Protein AF-A0A926XMG1-F1 (afdb_monomer_lite)

Secondary structure (DSSP, 8-state):
---HHHHHHHHTT-HHHHHHHHHHHHHHHTT--SS---HHHHHHS-HHHHHHHHHHHHHHHTSSSSHHHHHHHHHHHHHHHHTSHHHHHHHHHHHHHHHHTT--SSSS-SHHHHHHHHHTEEEEEEP-SSGGG-EEEEEE-TTS-SSTTSPTT--S--TTS-----S-TTPPTT-GGGGT---SSS------TTGGGTHHHHHHHHHHHHHHHTT--

Sequence (217 aa):
MNHETLEQHLAAKRWKEADELTGSTILARVDRQGYWLRKNDLLLLPAADMIIIDRLWRNYSRDRFGFSIQAQIWKAEQEEYKRTEIARILEKYGERYLRDYGWGTCKSWTWGNKFAKVMGWQFQEYEGRWSSDNKYEFQRNEKIPYDLNAPLGNLPSTYALGGGNSSHEYEPRDTESTMGFYGGDRWYYEWSRDSFVGYELLEKFYPLFEQWQEGVP

Structure (mmCIF, N/CA/C/O backbone):
data_AF-A0A926XMG1-F1
#
_entry.id   AF-A0A926XMG1-F1
#
loop_
_atom_site.group_PDB
_atom_site.id
_atom_site.type_symbol
_atom_site.label_atom_id
_atom_site.label_alt_id
_atom_site.label_comp_id
_atom_site.label_asym_id
_atom_site.label_entity_id
_atom_site.label_seq_id
_atom_site.pdbx_PDB_ins_code
_atom_site.Cartn_x
_atom_site.Cartn_y
_atom_site.Cartn_z
_atom_site.occupancy
_atom_site.B_iso_or_equiv
_atom_site.auth_seq_id
_atom_site.auth_comp_id
_atom_site.auth_asym_id
_atom_site.auth_atom_id
_atom_site.pdbx_PDB_model_num
ATOM 1 N N . MET A 1 1 ? -16.865 7.082 -4.125 1.00 69.94 1 MET A N 1
ATOM 2 C CA . MET A 1 1 ? -16.946 5.636 -3.805 1.00 69.94 1 MET A CA 1
ATOM 3 C C . MET A 1 1 ? -17.857 5.444 -2.578 1.00 69.94 1 MET A C 1
ATOM 5 O O . MET A 1 1 ? -17.960 6.393 -1.811 1.00 69.94 1 MET A O 1
ATOM 9 N N . ASN A 1 2 ? -18.578 4.318 -2.396 1.00 82.06 2 ASN A N 1
ATOM 10 C CA . ASN A 1 2 ? -19.258 4.048 -1.108 1.00 82.06 2 ASN A CA 1
ATOM 11 C C . ASN A 1 2 ? -18.272 3.313 -0.187 1.00 82.06 2 ASN A C 1
ATOM 13 O O . ASN A 1 2 ? -17.767 2.257 -0.557 1.00 82.06 2 ASN A O 1
ATOM 17 N N . HIS A 1 3 ? -17.995 3.888 0.983 1.00 90.00 3 HIS A N 1
ATOM 18 C CA . HIS A 1 3 ? -16.996 3.393 1.929 1.00 90.00 3 HIS A CA 1
ATOM 19 C C . HIS A 1 3 ? -17.609 2.660 3.134 1.00 90.00 3 HIS A C 1
ATOM 21 O O . HIS A 1 3 ? -16.866 2.105 3.938 1.00 90.00 3 HIS A O 1
ATOM 27 N N . GLU A 1 4 ? -18.940 2.617 3.259 1.00 92.69 4 GLU A N 1
ATOM 28 C CA . GLU A 1 4 ? -19.635 2.007 4.404 1.00 92.69 4 GLU A CA 1
ATOM 29 C C . GLU A 1 4 ? -19.303 0.519 4.553 1.00 92.69 4 GLU A C 1
ATOM 31 O O . GLU A 1 4 ? -19.055 0.035 5.654 1.00 92.69 4 GLU A O 1
ATOM 36 N N . THR A 1 5 ? -19.249 -0.223 3.444 1.00 94.12 5 THR A N 1
ATOM 37 C CA . THR A 1 5 ? -18.912 -1.654 3.469 1.00 94.12 5 THR A CA 1
ATOM 38 C C . THR A 1 5 ? -17.463 -1.885 3.899 1.00 94.12 5 THR A C 1
ATOM 40 O O . THR A 1 5 ? -17.189 -2.796 4.682 1.00 94.12 5 THR A O 1
ATOM 43 N N . LEU A 1 6 ? -16.538 -1.029 3.447 1.00 95.75 6 LEU A N 1
ATOM 44 C CA . LEU A 1 6 ? -15.141 -1.074 3.878 1.00 95.75 6 LEU A CA 1
ATOM 45 C C . LEU A 1 6 ? -15.031 -0.789 5.377 1.00 95.75 6 LEU A C 1
ATOM 47 O O . LEU A 1 6 ? -14.383 -1.539 6.104 1.00 95.75 6 LEU A O 1
ATOM 51 N N . GLU A 1 7 ? -15.712 0.252 5.849 1.00 96.56 7 GLU A N 1
ATOM 52 C CA . GLU A 1 7 ? -15.773 0.588 7.266 1.00 96.56 7 GLU A CA 1
ATOM 53 C C . GLU A 1 7 ? -16.327 -0.570 8.108 1.00 96.56 7 GLU A C 1
ATOM 55 O O . GLU A 1 7 ? -15.729 -0.933 9.119 1.00 96.56 7 GLU A O 1
ATOM 60 N N . GLN A 1 8 ? -17.412 -1.215 7.670 1.00 97.25 8 GLN A N 1
ATOM 61 C CA . GLN A 1 8 ? -17.991 -2.371 8.360 1.00 97.25 8 GLN A CA 1
ATOM 62 C C . GLN A 1 8 ? -17.014 -3.551 8.446 1.00 97.25 8 GLN A C 1
ATOM 64 O O . GLN A 1 8 ? -16.909 -4.185 9.499 1.00 97.25 8 GLN A O 1
ATOM 69 N N . HIS A 1 9 ? -16.285 -3.858 7.367 1.00 97.00 9 HIS A N 1
ATOM 70 C CA . HIS A 1 9 ? -15.274 -4.918 7.386 1.00 97.00 9 HIS A CA 1
ATOM 71 C C . HIS A 1 9 ? -14.120 -4.591 8.335 1.00 97.00 9 HIS A C 1
ATOM 73 O O . HIS A 1 9 ? -13.741 -5.440 9.145 1.00 97.00 9 HIS A O 1
ATOM 79 N N . LEU A 1 10 ? -13.615 -3.357 8.300 1.00 96.94 10 LEU A N 1
ATOM 80 C CA . LEU A 1 10 ? -12.539 -2.903 9.180 1.00 96.94 10 LEU A CA 1
ATOM 81 C C . LEU A 1 10 ? -12.969 -2.889 10.656 1.00 96.94 10 LEU A C 1
ATOM 83 O O . LEU A 1 10 ? -12.253 -3.418 11.508 1.00 96.94 10 LEU A O 1
ATOM 87 N N . ALA A 1 11 ? -14.170 -2.392 10.961 1.00 96.69 11 ALA A N 1
ATOM 88 C CA . ALA A 1 11 ? -14.748 -2.409 12.305 1.00 96.69 11 ALA A CA 1
ATOM 89 C C . ALA A 1 11 ? -14.916 -3.837 12.847 1.0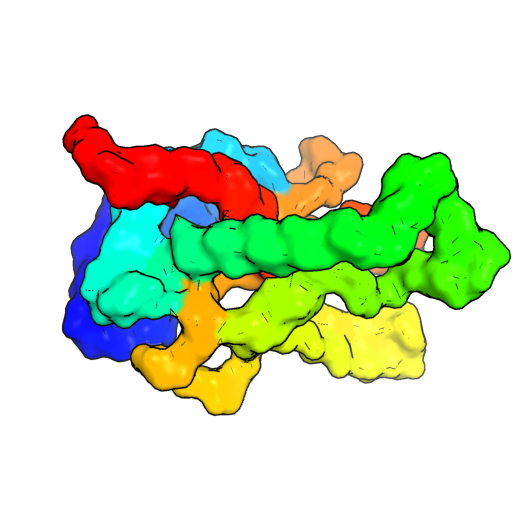0 96.69 11 ALA A C 1
ATOM 91 O O . ALA A 1 11 ? -14.642 -4.107 14.018 1.00 96.69 11 ALA A O 1
ATOM 92 N N . ALA A 1 12 ? -15.308 -4.774 11.978 1.00 96.94 12 ALA A N 1
ATOM 93 C CA . ALA A 1 12 ? -15.427 -6.192 12.300 1.00 96.94 12 ALA A CA 1
ATOM 94 C C . ALA A 1 12 ? -14.083 -6.948 12.298 1.00 96.94 12 ALA A C 1
ATOM 96 O O . ALA A 1 12 ? -14.081 -8.157 12.534 1.00 96.94 12 ALA A O 1
ATOM 97 N N . LYS A 1 13 ? -12.950 -6.272 12.039 1.00 95.88 13 LYS A N 1
ATOM 98 C CA . LYS A 1 13 ? -11.606 -6.870 11.913 1.00 95.88 13 LYS A CA 1
ATOM 99 C C . LYS A 1 13 ? -11.522 -7.966 10.843 1.00 95.88 13 LYS A C 1
ATOM 101 O O . LYS A 1 13 ? -10.712 -8.886 10.944 1.00 95.88 13 LYS A O 1
ATOM 106 N N . ARG A 1 14 ? -12.355 -7.863 9.808 1.00 96.25 14 ARG A N 1
ATOM 107 C CA . ARG A 1 14 ? -12.332 -8.712 8.612 1.00 96.25 14 ARG A CA 1
ATOM 108 C C . ARG A 1 14 ? -11.287 -8.174 7.642 1.00 96.25 14 ARG A C 1
ATOM 110 O O . ARG A 1 14 ? -11.606 -7.576 6.620 1.00 96.25 14 ARG A O 1
ATOM 117 N N . TRP A 1 15 ? -10.022 -8.277 8.049 1.00 94.44 15 TRP A N 1
ATOM 118 C CA . TRP A 1 15 ? -8.899 -7.617 7.380 1.00 94.44 15 TRP A CA 1
ATOM 119 C C . TRP A 1 15 ? -8.677 -8.118 5.957 1.00 94.44 15 TRP A C 1
ATOM 121 O O . TRP A 1 15 ? -8.304 -7.328 5.099 1.00 94.44 15 TRP A O 1
ATOM 131 N N . LYS A 1 16 ? -8.911 -9.409 5.707 1.00 92.56 16 LYS A N 1
ATOM 132 C CA . LYS A 1 16 ? -8.760 -10.004 4.378 1.00 92.56 16 LYS A CA 1
ATOM 133 C C . LYS A 1 16 ? -9.832 -9.489 3.423 1.00 92.56 16 LYS A C 1
ATOM 135 O O . LYS A 1 16 ? -9.521 -9.029 2.334 1.00 92.56 16 LYS A O 1
ATOM 140 N N . GLU A 1 17 ? -11.080 -9.493 3.867 1.00 93.31 17 GLU A N 1
ATOM 141 C CA . GLU A 1 17 ? -12.217 -9.011 3.090 1.00 93.31 17 GLU A CA 1
ATOM 142 C C . GLU A 1 17 ? -12.128 -7.497 2.856 1.00 93.31 17 GLU A C 1
ATOM 144 O O . GLU A 1 17 ? -12.441 -7.019 1.770 1.00 93.31 17 GLU A O 1
ATOM 149 N N . ALA A 1 18 ? -11.647 -6.734 3.845 1.00 95.00 18 ALA A N 1
ATOM 150 C CA . ALA A 1 18 ? -11.366 -5.308 3.684 1.00 95.00 18 ALA A CA 1
ATOM 151 C C . ALA A 1 18 ? -10.260 -5.046 2.648 1.00 95.00 18 ALA A C 1
ATOM 153 O O . ALA A 1 18 ? -10.355 -4.084 1.886 1.00 95.00 18 ALA A O 1
ATOM 154 N N . ASP A 1 19 ? -9.223 -5.886 2.615 1.00 92.38 19 ASP A N 1
ATOM 155 C CA . ASP A 1 19 ? -8.111 -5.800 1.663 1.00 92.38 19 ASP A CA 1
ATOM 156 C C . ASP A 1 19 ? -8.583 -6.056 0.223 1.00 92.38 19 ASP A C 1
ATOM 158 O O . ASP A 1 19 ? -8.413 -5.212 -0.659 1.00 92.38 19 ASP A O 1
ATOM 162 N N . GLU A 1 20 ? -9.288 -7.171 0.011 1.00 89.50 20 GLU A N 1
ATOM 163 C CA . GLU A 1 20 ? -9.885 -7.546 -1.277 1.00 89.50 20 GLU A CA 1
ATOM 164 C C . GLU A 1 20 ? -10.895 -6.492 -1.765 1.00 89.50 20 GLU A C 1
ATOM 166 O O . GLU A 1 20 ? -10.893 -6.100 -2.940 1.00 89.50 20 GLU A O 1
ATOM 171 N N . LEU A 1 21 ? -11.733 -5.974 -0.858 1.00 91.88 21 LEU A N 1
ATOM 172 C CA . LEU A 1 21 ? -12.675 -4.901 -1.168 1.00 91.88 21 LEU A CA 1
ATOM 173 C C . LEU A 1 21 ? -11.948 -3.606 -1.543 1.00 91.88 21 LEU A C 1
ATOM 175 O O . LEU A 1 21 ? -12.338 -2.944 -2.502 1.00 91.88 21 LEU A O 1
ATOM 179 N N . THR A 1 22 ? -10.883 -3.241 -0.825 1.00 92.69 22 THR A N 1
ATOM 180 C CA . THR A 1 22 ? -10.105 -2.028 -1.120 1.00 92.69 22 THR A CA 1
ATOM 181 C C . THR A 1 22 ? -9.530 -2.089 -2.535 1.00 92.69 22 THR A C 1
ATOM 183 O O . THR A 1 22 ? -9.760 -1.173 -3.326 1.00 92.69 22 THR A O 1
ATOM 186 N N . GLY A 1 23 ? -8.849 -3.184 -2.884 1.00 88.81 23 GLY A N 1
ATOM 187 C CA . GLY A 1 23 ? -8.263 -3.362 -4.213 1.00 88.81 23 GLY A CA 1
ATOM 188 C C . GLY A 1 23 ? -9.313 -3.347 -5.325 1.00 88.81 23 GLY A C 1
ATOM 189 O O . GLY A 1 23 ? -9.212 -2.559 -6.266 1.00 88.81 23 GLY A O 1
ATOM 190 N N . SER A 1 24 ? -10.368 -4.156 -5.186 1.00 86.94 24 SER A N 1
ATOM 191 C CA . SER A 1 24 ? -11.441 -4.240 -6.189 1.00 86.94 24 SER A CA 1
ATOM 192 C C . SER A 1 24 ? -12.182 -2.917 -6.383 1.00 86.94 24 SER A C 1
ATOM 194 O O . SER A 1 24 ? -12.512 -2.564 -7.514 1.00 86.94 24 SER A O 1
ATOM 196 N N . THR A 1 25 ? -12.397 -2.139 -5.320 1.00 88.81 25 THR A N 1
ATOM 197 C CA . THR A 1 25 ? -13.105 -0.857 -5.431 1.00 88.81 25 THR A CA 1
ATOM 198 C C . THR A 1 25 ? -12.243 0.214 -6.111 1.00 88.81 25 THR A C 1
ATOM 200 O O . THR A 1 25 ? -12.763 1.015 -6.892 1.00 88.81 25 THR A O 1
ATOM 203 N N . ILE A 1 26 ? -10.924 0.216 -5.875 1.00 88.69 26 ILE A N 1
ATOM 204 C CA . ILE A 1 26 ? -9.985 1.109 -6.573 1.00 88.69 26 ILE A CA 1
ATOM 205 C C . ILE A 1 26 ? -9.915 0.756 -8.066 1.00 88.69 26 ILE A C 1
ATOM 207 O O . ILE A 1 26 ? -10.011 1.650 -8.905 1.00 88.69 26 ILE A O 1
ATOM 211 N N . LEU A 1 27 ? -9.826 -0.531 -8.409 1.00 84.00 27 LEU A N 1
ATOM 212 C CA . LEU A 1 27 ? -9.815 -1.003 -9.800 1.00 84.00 27 LEU A CA 1
ATOM 213 C C . LEU A 1 27 ? -11.133 -0.693 -10.525 1.00 84.00 27 LEU A C 1
ATOM 215 O O . LEU A 1 27 ? -11.133 -0.135 -11.623 1.00 84.00 27 LEU A O 1
ATOM 219 N N . ALA A 1 28 ? -12.272 -0.941 -9.879 1.00 85.44 28 ALA A N 1
ATOM 220 C CA . ALA A 1 28 ? -13.581 -0.614 -10.438 1.00 85.44 28 ALA A CA 1
ATOM 221 C C . ALA A 1 28 ? -13.737 0.892 -10.711 1.00 85.44 28 ALA A C 1
ATOM 223 O O . ALA A 1 28 ? -14.437 1.289 -11.645 1.00 85.44 28 ALA A O 1
ATOM 224 N N . ARG A 1 29 ? -13.062 1.756 -9.936 1.00 86.88 29 ARG A N 1
ATOM 225 C CA . ARG A 1 29 ? -13.139 3.213 -10.115 1.00 86.88 29 ARG A CA 1
ATOM 226 C C . ARG A 1 29 ? -12.579 3.685 -11.455 1.00 86.88 29 ARG A C 1
ATOM 228 O O . ARG A 1 29 ? -13.010 4.737 -11.937 1.00 86.88 29 ARG A O 1
ATOM 235 N N . VAL A 1 30 ? -11.659 2.916 -12.028 1.00 84.38 30 VAL A N 1
ATOM 236 C CA . VAL A 1 30 ? -10.982 3.184 -13.301 1.00 84.38 30 VAL A CA 1
ATOM 237 C C . VAL A 1 30 ? -11.402 2.206 -14.404 1.00 84.38 30 VAL A C 1
ATOM 239 O O . VAL A 1 30 ? -10.703 2.081 -15.403 1.00 84.38 30 VAL A O 1
ATOM 242 N N . ASP A 1 31 ? -12.561 1.552 -14.239 1.00 81.38 31 ASP A N 1
ATOM 243 C CA . ASP A 1 31 ? -13.141 0.604 -15.205 1.00 81.38 31 ASP A CA 1
ATOM 244 C C . ASP A 1 31 ? -12.179 -0.537 -15.561 1.00 81.38 31 ASP A C 1
ATOM 246 O O . ASP A 1 31 ? -11.963 -0.870 -16.727 1.00 81.38 31 ASP A O 1
ATOM 250 N N . ARG A 1 32 ? -11.549 -1.102 -14.525 1.00 73.81 32 ARG A N 1
ATOM 251 C CA . ARG A 1 32 ? -10.616 -2.218 -14.653 1.00 73.81 32 ARG A CA 1
ATOM 252 C C . ARG A 1 32 ? -11.109 -3.440 -13.908 1.00 73.81 32 ARG A C 1
ATOM 254 O O . ARG A 1 32 ? -11.521 -3.345 -12.754 1.00 73.81 32 ARG A O 1
ATOM 261 N N . GLN A 1 33 ? -11.023 -4.588 -14.575 1.00 64.38 33 GLN A N 1
ATOM 262 C CA . GLN A 1 33 ? -11.351 -5.893 -13.992 1.00 64.38 33 GLN A CA 1
ATOM 263 C C . GLN A 1 33 ? -10.110 -6.747 -13.691 1.00 64.38 33 GLN A C 1
ATOM 265 O O . GLN A 1 33 ? -10.219 -7.767 -13.016 1.00 64.38 33 GLN A O 1
ATOM 270 N N . GLY A 1 34 ? -8.937 -6.336 -14.187 1.00 62.47 34 GLY A N 1
ATOM 271 C CA . GLY A 1 34 ? -7.655 -6.994 -13.927 1.00 62.47 34 GLY A CA 1
ATOM 272 C C . GLY A 1 34 ? -7.051 -6.657 -12.561 1.00 62.47 34 GLY A C 1
ATOM 273 O O . GLY A 1 34 ? -7.606 -5.883 -11.791 1.00 62.47 34 GLY A O 1
ATOM 274 N N . TYR A 1 35 ? -5.873 -7.212 -12.283 1.00 62.09 35 TYR A N 1
ATOM 275 C CA . TYR A 1 35 ? -5.179 -7.070 -10.998 1.00 62.09 35 TYR A CA 1
ATOM 276 C C . TYR A 1 35 ? -4.136 -5.940 -10.980 1.00 62.09 35 TYR A C 1
ATOM 278 O O . TYR A 1 35 ? -3.168 -6.059 -10.248 1.00 62.09 35 TYR A O 1
ATOM 286 N N . TRP A 1 36 ? -4.227 -4.898 -11.812 1.00 68.19 36 TRP A N 1
ATOM 287 C CA . TRP A 1 36 ? -3.212 -3.829 -11.833 1.00 68.19 36 TRP A CA 1
ATOM 288 C C . TRP A 1 36 ? -3.737 -2.510 -12.400 1.00 68.19 36 TRP A C 1
ATOM 290 O O . TRP A 1 36 ? -4.693 -2.478 -13.181 1.00 68.19 36 TRP A O 1
ATOM 300 N N . LEU A 1 37 ? -3.068 -1.413 -12.037 1.00 73.94 37 LEU A N 1
ATOM 301 C CA . LEU A 1 37 ? -3.319 -0.076 -12.569 1.00 73.94 37 LEU A CA 1
ATOM 302 C C . LEU A 1 37 ? -2.267 0.279 -13.626 1.00 73.94 37 LEU A C 1
ATOM 304 O O . LEU A 1 37 ? -1.128 -0.160 -13.582 1.00 73.94 37 LEU A O 1
ATOM 308 N N . ARG A 1 38 ? -2.614 1.106 -14.608 1.00 73.12 38 ARG A N 1
ATOM 309 C CA . ARG A 1 38 ? -1.637 1.812 -15.451 1.00 73.12 38 ARG A CA 1
ATOM 310 C C . ARG A 1 38 ? -1.323 3.159 -14.813 1.00 73.12 38 ARG A C 1
ATOM 312 O O . ARG A 1 38 ? -2.130 3.719 -14.072 1.00 73.12 38 ARG A O 1
ATOM 319 N N . LYS A 1 39 ? -0.193 3.763 -15.186 1.00 71.56 39 LYS A N 1
ATOM 320 C CA . LYS A 1 39 ? 0.147 5.124 -14.739 1.00 71.56 39 LYS A CA 1
ATOM 321 C C . LYS A 1 39 ? -0.956 6.149 -15.058 1.00 71.56 39 LYS A C 1
ATOM 323 O O . LYS A 1 39 ? -1.229 7.031 -14.248 1.00 71.56 39 LYS A O 1
ATOM 328 N N . ASN A 1 40 ? -1.625 6.002 -16.203 1.00 75.44 40 ASN A N 1
ATOM 329 C CA . ASN A 1 40 ? -2.752 6.858 -16.586 1.00 75.44 40 ASN A CA 1
ATOM 330 C C . ASN A 1 40 ? -4.009 6.605 -15.739 1.00 75.44 40 ASN A C 1
ATOM 332 O O . ASN A 1 40 ? -4.746 7.550 -15.473 1.00 75.44 40 ASN A O 1
ATOM 336 N N . ASP A 1 41 ? -4.222 5.377 -15.259 1.00 80.69 41 ASP A N 1
ATOM 337 C CA . ASP A 1 41 ? -5.366 5.042 -14.401 1.00 80.69 41 ASP A CA 1
ATOM 338 C C . ASP A 1 41 ? -5.252 5.765 -13.053 1.00 80.69 41 ASP A C 1
ATOM 340 O O . ASP A 1 41 ? -6.234 6.295 -12.536 1.00 80.69 41 ASP A O 1
ATOM 344 N N . LEU A 1 42 ? -4.028 5.910 -12.530 1.00 82.19 42 LEU A N 1
ATOM 345 C CA . LEU A 1 42 ? -3.775 6.673 -11.307 1.00 82.19 42 LEU A CA 1
ATOM 346 C C . LEU A 1 42 ? -4.255 8.125 -11.415 1.00 82.19 42 LEU A C 1
ATOM 348 O O . LEU A 1 42 ? -4.696 8.688 -10.418 1.00 82.19 42 LEU A O 1
ATOM 352 N N . LEU A 1 43 ? -4.200 8.741 -12.603 1.00 82.75 43 LEU A N 1
ATOM 353 C CA . LEU A 1 43 ? -4.672 10.116 -12.823 1.00 82.75 43 LEU A CA 1
ATOM 354 C C . LEU A 1 43 ? -6.193 10.256 -12.688 1.00 82.75 43 LEU A C 1
ATOM 356 O O . LEU A 1 43 ? -6.674 11.355 -12.421 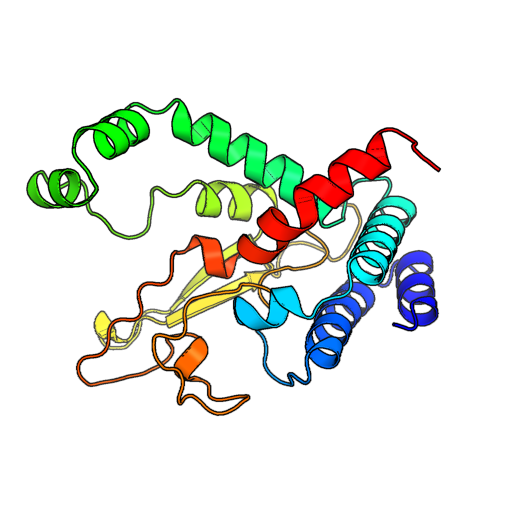1.00 82.75 43 LEU A O 1
ATOM 360 N N . LEU A 1 44 ? -6.932 9.161 -12.861 1.00 86.06 44 LEU A N 1
ATOM 361 C CA . LEU A 1 44 ? -8.392 9.119 -12.791 1.00 86.06 44 LEU A CA 1
ATOM 362 C C . LEU A 1 44 ? -8.908 8.827 -11.374 1.00 86.06 44 LEU A C 1
ATOM 364 O O . LEU A 1 44 ? -10.099 9.003 -11.107 1.00 86.06 44 LEU A O 1
ATOM 368 N N . LEU A 1 45 ? -8.033 8.393 -10.461 1.00 88.31 45 LEU A N 1
ATOM 369 C CA . LEU A 1 45 ? -8.403 8.088 -9.083 1.00 88.31 45 LEU A CA 1
ATOM 370 C C . LEU A 1 45 ? -8.702 9.372 -8.286 1.00 88.31 45 LEU A C 1
ATOM 372 O O . LEU A 1 45 ? -7.836 10.246 -8.173 1.00 88.31 45 LEU A O 1
ATOM 376 N N . PRO A 1 46 ? -9.903 9.502 -7.686 1.00 90.00 46 PRO A N 1
ATOM 377 C CA . PRO A 1 46 ? -10.237 10.666 -6.875 1.00 90.00 46 PRO A CA 1
ATOM 378 C C . PRO A 1 46 ? -9.409 10.715 -5.588 1.00 90.00 46 PRO A C 1
ATOM 380 O O . PRO A 1 46 ? -9.462 9.797 -4.771 1.00 90.00 46 PRO A O 1
ATOM 383 N N . ALA A 1 47 ? -8.716 11.833 -5.357 1.00 90.19 47 ALA A N 1
ATOM 384 C CA . ALA A 1 47 ? -7.932 12.052 -4.139 1.00 90.19 47 ALA A CA 1
ATOM 385 C C . ALA A 1 47 ? -8.763 11.899 -2.854 1.00 90.19 47 ALA A C 1
ATOM 387 O O . ALA A 1 47 ? -8.298 11.295 -1.893 1.00 90.19 47 ALA A O 1
ATOM 388 N N . ALA A 1 48 ? -10.004 12.397 -2.851 1.00 90.50 48 ALA A N 1
ATOM 389 C CA . ALA A 1 48 ? -10.895 12.302 -1.697 1.00 90.50 48 ALA A CA 1
ATOM 390 C C . ALA A 1 48 ? -11.212 10.846 -1.311 1.00 90.50 48 ALA A C 1
ATOM 392 O O . ALA A 1 48 ? -11.160 10.511 -0.131 1.00 90.50 48 ALA A O 1
ATOM 393 N N . ASP A 1 49 ? -11.480 9.978 -2.296 1.00 91.50 49 ASP A N 1
ATOM 394 C CA . ASP A 1 49 ? -11.741 8.554 -2.044 1.00 91.50 49 ASP A CA 1
ATOM 395 C C . ASP A 1 49 ? -10.474 7.889 -1.456 1.00 91.50 49 ASP A C 1
ATOM 397 O O . ASP A 1 49 ? -10.549 7.206 -0.437 1.00 91.50 49 ASP A O 1
ATOM 401 N N . MET A 1 50 ? -9.286 8.169 -2.013 1.00 92.62 50 MET A N 1
ATOM 402 C CA . MET A 1 50 ? -8.017 7.620 -1.502 1.00 92.62 50 MET A CA 1
ATOM 403 C C . MET A 1 50 ? -7.707 8.056 -0.061 1.00 92.62 50 MET A C 1
ATOM 405 O O . MET A 1 50 ? -7.247 7.243 0.739 1.00 92.62 50 MET A O 1
ATOM 409 N N . ILE A 1 51 ? -7.990 9.316 0.290 1.00 92.12 51 ILE A N 1
ATOM 410 C CA . ILE A 1 51 ? -7.822 9.841 1.656 1.00 92.12 51 ILE A CA 1
ATOM 411 C C . ILE A 1 51 ? -8.790 9.158 2.632 1.00 92.12 51 ILE A C 1
ATOM 413 O O . ILE A 1 51 ? -8.400 8.828 3.753 1.00 92.12 51 ILE A O 1
ATOM 417 N N . ILE A 1 52 ? -10.047 8.932 2.232 1.00 93.44 52 ILE A N 1
ATOM 418 C CA . ILE A 1 52 ? -11.039 8.256 3.083 1.00 93.44 52 ILE A CA 1
ATOM 419 C C . ILE A 1 52 ? -10.624 6.806 3.342 1.00 93.44 52 ILE A C 1
ATOM 421 O O . ILE A 1 52 ? -10.647 6.369 4.493 1.00 93.44 52 ILE A O 1
ATOM 425 N N . ILE A 1 53 ? -10.204 6.080 2.302 1.00 94.50 53 ILE A N 1
ATOM 426 C CA . ILE A 1 53 ? -9.718 4.700 2.428 1.00 94.50 53 ILE A CA 1
ATOM 427 C C . ILE A 1 53 ? -8.532 4.640 3.395 1.00 94.50 53 ILE A C 1
ATOM 429 O O . ILE A 1 53 ? -8.558 3.849 4.338 1.00 94.50 53 ILE A O 1
ATOM 433 N N . ASP A 1 54 ? -7.525 5.498 3.210 1.00 95.06 54 ASP A N 1
ATOM 434 C CA . ASP A 1 54 ? -6.358 5.552 4.096 1.00 95.06 54 ASP A CA 1
ATOM 435 C C . ASP A 1 54 ? -6.756 5.817 5.556 1.00 95.06 54 ASP A C 1
ATOM 437 O O . ASP A 1 54 ? -6.350 5.091 6.465 1.00 95.06 54 ASP A O 1
ATOM 441 N N . ARG A 1 55 ? -7.636 6.799 5.785 1.00 94.25 55 ARG A N 1
ATOM 442 C CA . ARG A 1 55 ? -8.124 7.144 7.125 1.00 94.25 55 ARG A CA 1
ATOM 443 C C . ARG A 1 55 ? -8.840 5.978 7.797 1.00 94.25 55 ARG A C 1
ATOM 445 O O . ARG A 1 55 ? -8.616 5.732 8.981 1.00 94.25 55 ARG A O 1
ATOM 452 N N . LEU A 1 56 ? -9.697 5.265 7.069 1.00 96.44 56 LEU A N 1
ATOM 453 C CA . LEU A 1 56 ? -10.391 4.095 7.604 1.00 96.44 56 LEU A CA 1
ATOM 454 C C . LEU A 1 56 ? -9.383 3.023 8.033 1.00 96.44 56 LEU A C 1
ATOM 456 O O . LEU A 1 56 ? -9.424 2.561 9.175 1.00 96.44 56 LEU A O 1
ATOM 460 N N . TRP A 1 57 ? -8.432 2.681 7.162 1.00 97.06 57 TRP A N 1
ATOM 461 C CA . TRP A 1 57 ? -7.385 1.710 7.479 1.00 97.06 57 TRP A CA 1
ATOM 462 C C . TRP A 1 57 ? -6.587 2.102 8.721 1.00 97.06 57 TRP A C 1
ATOM 464 O O . TRP A 1 57 ? -6.396 1.273 9.614 1.00 97.06 57 TRP A O 1
ATOM 474 N N . ARG A 1 58 ? -6.190 3.368 8.838 1.00 95.62 58 ARG A N 1
ATOM 475 C CA . ARG A 1 58 ? -5.440 3.875 9.992 1.00 95.62 58 ARG A CA 1
ATOM 476 C C . ARG A 1 58 ? -6.245 3.847 11.283 1.00 95.62 58 ARG A C 1
ATOM 478 O O . ARG A 1 58 ? -5.767 3.315 12.284 1.00 95.62 58 ARG A O 1
ATOM 485 N N . ASN A 1 59 ? -7.481 4.339 11.256 1.00 95.81 59 ASN A N 1
ATOM 486 C CA . ASN A 1 59 ? -8.342 4.410 12.435 1.00 95.81 59 ASN A CA 1
ATOM 487 C C . ASN A 1 59 ? -8.584 3.024 13.043 1.00 95.81 59 ASN A C 1
ATOM 489 O O . ASN A 1 59 ? -8.389 2.821 14.243 1.00 95.81 59 ASN A O 1
ATOM 493 N N . TYR A 1 60 ? -8.966 2.049 12.216 1.00 96.75 60 TYR A N 1
ATOM 494 C CA . TYR A 1 60 ? -9.294 0.709 12.701 1.00 96.75 60 TYR A CA 1
ATOM 495 C C . TYR A 1 60 ? -8.050 -0.127 13.032 1.00 96.75 60 TYR A C 1
ATOM 497 O O . TYR A 1 60 ? -8.124 -1.028 13.872 1.00 96.75 60 TYR A O 1
ATOM 505 N N . SER A 1 61 ? -6.895 0.178 12.428 1.00 96.44 61 SER A N 1
ATOM 506 C CA . SER A 1 61 ? -5.629 -0.522 12.692 1.00 96.44 61 SER A CA 1
ATOM 507 C C . SER A 1 61 ? -4.758 0.111 13.778 1.00 96.44 61 SER A C 1
ATOM 509 O O . SER A 1 61 ? -3.743 -0.482 14.144 1.00 96.44 61 SER A O 1
ATOM 511 N N . ARG A 1 62 ? -5.153 1.275 14.319 1.00 95.31 62 ARG A N 1
ATOM 512 C CA . ARG A 1 62 ? -4.339 2.107 15.226 1.00 95.31 62 ARG A CA 1
ATOM 513 C C . ARG A 1 62 ? -3.018 2.526 14.575 1.00 95.31 62 ARG A C 1
ATOM 515 O O . ARG A 1 62 ? -1.946 2.243 15.104 1.00 95.31 62 ARG A O 1
ATOM 522 N N . ASP A 1 63 ? -3.129 3.134 13.395 1.00 94.50 63 ASP A N 1
ATOM 523 C CA . ASP A 1 63 ? -2.010 3.618 12.575 1.00 94.50 63 ASP A CA 1
ATOM 524 C C . ASP A 1 63 ? -0.997 2.528 12.177 1.00 94.50 63 ASP A C 1
ATOM 526 O O . ASP A 1 63 ? 0.152 2.820 11.849 1.00 94.50 63 ASP A O 1
ATOM 530 N N . ARG A 1 64 ? -1.404 1.250 12.179 1.00 94.75 64 ARG A N 1
ATOM 531 C CA . ARG A 1 64 ? -0.537 0.158 11.712 1.00 94.75 64 ARG A CA 1
ATOM 532 C C . ARG A 1 64 ? -0.591 -0.045 10.203 1.00 94.75 64 ARG A C 1
ATOM 534 O O . ARG A 1 64 ? 0.399 -0.475 9.612 1.00 94.75 64 ARG A O 1
ATOM 541 N N . PHE A 1 65 ? -1.747 0.209 9.606 1.00 95.88 65 PHE A N 1
ATOM 542 C CA . PHE A 1 65 ? -2.074 -0.060 8.208 1.00 95.88 65 PHE A CA 1
ATOM 543 C C . PHE A 1 65 ? -2.580 1.215 7.532 1.00 95.88 65 PHE A C 1
ATOM 545 O O . PHE A 1 65 ? -3.131 2.092 8.198 1.00 95.88 65 PHE A O 1
ATOM 552 N N . GLY A 1 66 ? -2.409 1.296 6.215 1.00 94.62 66 GLY A N 1
ATOM 553 C CA . GLY A 1 66 ? -2.784 2.451 5.401 1.00 94.62 66 GLY A CA 1
ATOM 554 C C . GLY A 1 66 ? -1.725 2.801 4.357 1.00 94.62 66 GLY A C 1
ATOM 555 O O . GLY A 1 66 ? -0.532 2.537 4.540 1.00 94.62 66 GLY A O 1
ATOM 556 N N . PHE A 1 67 ? -2.162 3.440 3.275 1.00 93.31 67 PHE A N 1
ATOM 557 C CA . PHE A 1 67 ? -1.287 3.915 2.207 1.00 93.31 67 PHE A CA 1
ATOM 558 C C . PHE A 1 67 ? -0.314 4.993 2.702 1.00 93.31 67 PHE A C 1
ATOM 560 O O . PHE A 1 67 ? 0.828 5.038 2.252 1.00 93.31 67 PHE A O 1
ATOM 567 N N . SER A 1 68 ? -0.707 5.829 3.670 1.00 93.38 68 SER A N 1
ATOM 568 C CA . SER A 1 68 ? 0.192 6.827 4.253 1.00 93.38 68 SER A CA 1
ATOM 569 C C . SER A 1 68 ? 1.341 6.172 5.016 1.00 93.38 68 SER A C 1
ATOM 571 O O . SER A 1 68 ? 2.475 6.633 4.932 1.00 93.38 68 SER A O 1
ATOM 573 N N . ILE A 1 69 ? 1.059 5.088 5.750 1.00 93.94 69 ILE A N 1
ATOM 574 C CA . ILE A 1 69 ? 2.068 4.324 6.497 1.00 93.94 69 ILE A CA 1
ATOM 575 C C . ILE A 1 69 ? 3.051 3.678 5.521 1.00 93.94 69 ILE A C 1
ATOM 577 O O . ILE A 1 69 ? 4.262 3.796 5.685 1.00 93.94 69 ILE A O 1
ATOM 581 N N . GLN A 1 70 ? 2.537 3.058 4.459 1.00 92.94 70 GLN A N 1
ATOM 582 C CA . GLN A 1 70 ? 3.362 2.482 3.397 1.00 92.94 70 GLN A CA 1
ATOM 583 C C . GLN A 1 70 ? 4.243 3.535 2.731 1.00 92.94 70 GLN A C 1
ATOM 585 O O . GLN A 1 70 ? 5.442 3.334 2.572 1.00 92.94 70 GLN A O 1
ATOM 590 N N . ALA A 1 71 ? 3.688 4.691 2.390 1.00 91.06 71 ALA A N 1
ATOM 591 C CA . ALA A 1 71 ? 4.441 5.735 1.719 1.00 91.06 71 ALA A CA 1
ATOM 592 C C . ALA A 1 71 ? 5.522 6.379 2.618 1.00 91.06 71 ALA A C 1
ATOM 594 O O . ALA A 1 71 ? 6.599 6.723 2.128 1.00 91.06 71 ALA A O 1
ATOM 595 N N . GLN A 1 72 ? 5.304 6.457 3.938 1.00 91.56 72 GLN A N 1
ATOM 596 C CA . GLN A 1 72 ? 6.355 6.834 4.895 1.00 91.56 72 GLN A CA 1
ATOM 597 C C . GLN A 1 72 ? 7.510 5.823 4.895 1.00 91.56 72 GLN A C 1
ATOM 599 O O . GLN A 1 72 ? 8.675 6.220 4.826 1.00 91.56 72 GLN A O 1
ATOM 604 N N . ILE A 1 73 ? 7.198 4.521 4.927 1.00 91.31 73 ILE A N 1
ATOM 605 C CA . ILE A 1 73 ? 8.210 3.455 4.848 1.00 91.31 73 ILE A CA 1
ATOM 606 C C . ILE A 1 73 ? 8.954 3.545 3.510 1.00 91.31 73 ILE A C 1
ATOM 608 O O . ILE A 1 73 ? 10.180 3.533 3.491 1.00 91.31 73 ILE A O 1
ATOM 612 N N . TRP A 1 74 ? 8.234 3.714 2.397 1.00 87.88 74 TRP A N 1
ATOM 613 C CA . TRP A 1 74 ? 8.814 3.880 1.063 1.00 87.88 74 TRP A CA 1
ATOM 614 C C . TRP A 1 74 ? 9.852 5.006 1.018 1.00 87.88 74 TRP A C 1
ATOM 616 O O . TRP A 1 74 ? 10.984 4.796 0.578 1.00 87.88 74 TRP A O 1
ATOM 626 N N . LYS A 1 75 ? 9.487 6.194 1.517 1.00 87.62 75 LYS A N 1
ATOM 627 C CA . LYS A 1 75 ? 10.375 7.362 1.575 1.00 87.62 75 LYS A CA 1
ATOM 628 C C . LYS A 1 75 ? 11.589 7.101 2.464 1.00 87.62 75 LYS A C 1
ATOM 630 O O . LYS A 1 75 ? 12.698 7.459 2.078 1.00 87.62 75 LYS A O 1
ATOM 635 N N . ALA A 1 76 ? 11.410 6.452 3.614 1.00 89.50 76 ALA A N 1
ATOM 636 C CA . ALA A 1 76 ? 12.518 6.111 4.506 1.00 89.50 76 ALA A CA 1
ATOM 637 C C . ALA A 1 76 ? 13.532 5.169 3.831 1.00 89.50 76 ALA A C 1
ATOM 639 O O . ALA A 1 76 ? 14.731 5.449 3.839 1.00 89.50 76 ALA A O 1
ATOM 640 N N . GLU A 1 77 ? 13.050 4.108 3.180 1.00 87.69 77 GLU A N 1
ATOM 641 C CA . GLU A 1 77 ? 13.893 3.150 2.456 1.00 87.69 77 GLU A CA 1
ATOM 642 C C . GLU A 1 77 ? 14.596 3.797 1.252 1.00 87.69 77 GLU A C 1
ATOM 644 O O . GLU A 1 77 ? 15.774 3.531 0.990 1.00 87.69 77 GLU A O 1
ATOM 649 N N . GLN A 1 78 ? 13.906 4.695 0.540 1.00 84.81 78 GLN A N 1
ATOM 650 C CA . GLN A 1 78 ? 14.494 5.464 -0.556 1.00 84.81 78 GLN A CA 1
ATOM 651 C C . GLN A 1 78 ? 15.619 6.386 -0.060 1.00 84.81 78 GLN A C 1
ATOM 653 O O . GLN A 1 78 ? 16.691 6.441 -0.667 1.00 84.81 78 GLN A O 1
ATOM 658 N N . GLU A 1 79 ? 15.400 7.112 1.036 1.00 86.94 79 GLU A N 1
ATOM 659 C CA . GLU A 1 79 ? 16.409 7.998 1.623 1.00 86.94 79 GLU A CA 1
ATOM 660 C C . GLU A 1 79 ? 17.613 7.222 2.168 1.00 86.94 79 GLU A C 1
ATOM 662 O O . GLU A 1 79 ? 18.754 7.669 2.028 1.00 86.94 79 GLU A O 1
ATOM 667 N N . GLU A 1 80 ? 17.400 6.035 2.738 1.00 86.94 80 GLU A N 1
ATOM 668 C CA . GLU A 1 80 ? 18.496 5.148 3.126 1.00 86.94 80 GLU A CA 1
ATOM 669 C C . GLU A 1 80 ? 19.301 4.697 1.900 1.00 86.94 80 GLU A C 1
ATOM 671 O O . GLU A 1 80 ? 20.533 4.745 1.908 1.00 86.94 80 GLU A O 1
ATOM 676 N N . TYR A 1 81 ? 18.619 4.316 0.818 1.00 83.31 81 TYR A N 1
ATOM 677 C CA . TYR A 1 81 ? 19.271 3.912 -0.423 1.00 83.31 81 TYR A CA 1
ATOM 678 C C . TYR A 1 81 ? 20.122 5.029 -1.035 1.00 83.31 81 TYR A C 1
ATOM 680 O O . TYR A 1 81 ? 21.277 4.780 -1.389 1.00 83.31 81 TYR A O 1
ATOM 688 N N . LYS A 1 82 ? 19.612 6.267 -1.086 1.00 83.69 82 LYS A N 1
ATOM 689 C CA . LYS A 1 82 ? 20.352 7.441 -1.593 1.00 83.69 82 LYS A CA 1
ATOM 690 C C . LYS A 1 82 ? 21.670 7.693 -0.849 1.00 83.69 82 LYS A C 1
ATOM 692 O O . LYS A 1 82 ? 22.586 8.295 -1.401 1.00 83.69 82 LYS A O 1
ATOM 697 N N . ARG A 1 83 ? 21.805 7.221 0.396 1.00 85.88 83 ARG A N 1
ATOM 698 C CA . ARG A 1 83 ? 23.040 7.356 1.193 1.00 85.88 83 ARG A CA 1
ATOM 699 C C . ARG A 1 83 ? 24.104 6.312 0.857 1.00 85.88 83 ARG A C 1
ATOM 701 O O . ARG A 1 83 ? 25.242 6.455 1.310 1.00 85.88 83 ARG A O 1
ATOM 708 N N . THR A 1 84 ? 23.758 5.271 0.102 1.00 83.25 84 THR A N 1
ATOM 709 C CA . THR A 1 84 ? 24.692 4.205 -0.271 1.00 83.25 84 THR A CA 1
ATOM 710 C C . THR A 1 84 ? 25.700 4.678 -1.315 1.00 83.25 84 THR A C 1
ATOM 712 O O . THR A 1 84 ? 25.415 5.536 -2.147 1.00 83.25 84 THR A O 1
ATOM 715 N N . GLU A 1 85 ? 26.891 4.079 -1.306 1.00 80.06 85 GLU A N 1
ATOM 716 C CA . GLU A 1 85 ? 27.916 4.378 -2.312 1.00 80.06 85 GLU A CA 1
ATOM 717 C C . GLU A 1 85 ? 27.457 3.991 -3.726 1.00 80.06 85 GLU A C 1
ATOM 719 O O . GLU A 1 85 ? 27.737 4.695 -4.691 1.00 80.06 85 GLU A O 1
ATOM 724 N N . ILE A 1 86 ? 26.665 2.920 -3.837 1.00 76.50 86 ILE A N 1
ATOM 725 C CA . ILE A 1 86 ? 26.080 2.463 -5.102 1.00 76.50 86 ILE A CA 1
ATOM 726 C C . ILE A 1 86 ? 25.160 3.538 -5.695 1.00 76.50 86 ILE A C 1
ATOM 728 O O . ILE A 1 86 ? 25.264 3.819 -6.887 1.00 76.50 86 ILE A O 1
ATOM 732 N N . ALA A 1 87 ? 24.316 4.185 -4.883 1.00 77.44 87 ALA A N 1
ATOM 733 C CA . ALA A 1 87 ? 23.452 5.267 -5.355 1.00 77.44 87 ALA A CA 1
ATOM 734 C C . ALA A 1 87 ? 24.256 6.465 -5.891 1.00 77.44 87 ALA A C 1
ATOM 736 O O . ALA A 1 87 ? 23.920 7.001 -6.945 1.00 77.44 87 ALA A O 1
ATOM 737 N N . ARG A 1 88 ? 25.367 6.833 -5.236 1.00 81.94 88 ARG A N 1
ATOM 738 C CA . ARG A 1 88 ? 26.262 7.908 -5.710 1.00 81.94 88 ARG A CA 1
ATOM 739 C C . ARG A 1 88 ? 26.961 7.551 -7.019 1.00 81.94 88 ARG A C 1
ATOM 741 O O . ARG A 1 88 ? 27.103 8.395 -7.901 1.00 81.94 88 ARG A O 1
ATOM 748 N N . ILE A 1 89 ? 27.413 6.303 -7.151 1.00 78.31 89 ILE A N 1
ATOM 749 C CA . ILE A 1 89 ? 28.036 5.800 -8.382 1.00 78.31 89 ILE A CA 1
ATOM 750 C C . ILE A 1 89 ? 27.015 5.814 -9.526 1.00 78.31 89 ILE A C 1
ATOM 752 O O . ILE A 1 89 ? 27.347 6.258 -10.624 1.00 78.31 89 ILE A O 1
ATOM 756 N N . LEU A 1 90 ? 25.776 5.387 -9.268 1.00 74.69 90 LEU A N 1
ATOM 757 C CA . LEU A 1 90 ? 24.681 5.434 -10.239 1.00 74.69 90 LEU A CA 1
ATOM 758 C C . LEU A 1 90 ? 24.356 6.855 -10.688 1.00 74.69 90 LEU A C 1
ATOM 760 O O . LEU A 1 90 ? 24.256 7.094 -11.886 1.00 74.69 90 LEU A O 1
ATOM 764 N N . GLU A 1 91 ? 24.231 7.798 -9.756 1.00 77.69 91 GLU A N 1
ATOM 765 C CA . GLU A 1 91 ? 23.976 9.206 -10.078 1.00 77.69 91 GLU A CA 1
ATOM 766 C C . GLU A 1 91 ? 25.102 9.800 -10.936 1.00 77.69 91 GLU A C 1
ATOM 768 O O . GLU A 1 91 ? 24.852 10.524 -11.898 1.00 77.69 91 GLU A O 1
ATOM 773 N N . LYS A 1 92 ? 26.356 9.456 -10.622 1.00 82.50 92 LYS A N 1
ATOM 774 C CA . LYS A 1 92 ? 27.531 10.005 -11.301 1.00 82.50 92 LYS A CA 1
ATOM 775 C C . LYS A 1 92 ? 27.798 9.393 -12.678 1.00 82.50 92 LYS A C 1
ATOM 777 O O . LYS A 1 92 ? 28.250 10.105 -13.573 1.00 82.50 92 LYS A O 1
ATOM 782 N N . TYR A 1 93 ? 27.598 8.087 -12.838 1.00 79.81 93 TYR A N 1
ATOM 783 C CA . TYR A 1 93 ? 28.043 7.351 -14.029 1.00 79.81 93 TYR A CA 1
ATOM 784 C C . TYR A 1 93 ? 26.912 6.660 -14.806 1.00 79.81 93 TYR A C 1
ATOM 786 O O . TYR A 1 93 ? 27.143 6.163 -15.910 1.00 79.81 93 TYR A O 1
ATOM 794 N N . GLY A 1 94 ? 25.691 6.652 -14.270 1.00 70.81 94 GLY A N 1
ATOM 795 C CA . GLY A 1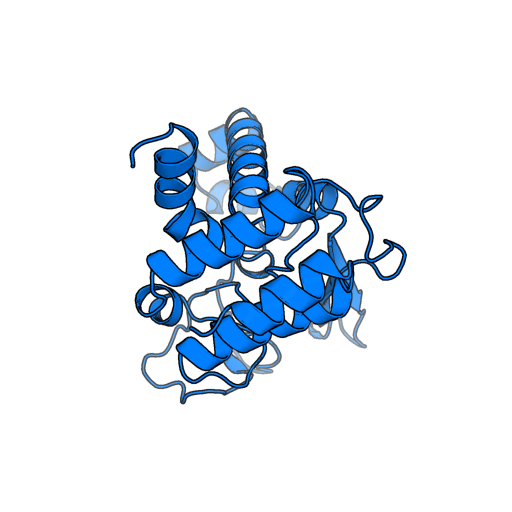 94 ? 24.529 5.994 -14.861 1.00 70.81 94 GLY A CA 1
ATOM 796 C C . GLY A 1 94 ? 24.561 4.465 -14.753 1.00 70.81 94 GLY A C 1
ATOM 797 O O . GLY A 1 94 ? 25.587 3.842 -14.479 1.00 70.81 94 GLY A O 1
ATOM 798 N N . GLU A 1 95 ? 23.417 3.830 -15.008 1.00 66.12 95 GLU A N 1
ATOM 799 C CA . GLU A 1 95 ? 23.250 2.368 -14.899 1.00 66.12 95 GLU A CA 1
ATOM 800 C C . GLU A 1 95 ? 24.148 1.577 -15.858 1.00 66.12 95 GLU A C 1
ATOM 802 O O . GLU A 1 95 ? 24.610 0.479 -15.536 1.00 66.12 95 GLU A O 1
ATOM 807 N N . ARG A 1 96 ? 24.449 2.158 -17.028 1.00 65.44 96 ARG A N 1
ATOM 808 C CA . ARG A 1 96 ? 25.339 1.562 -18.031 1.00 65.44 96 ARG A CA 1
ATOM 809 C C . ARG A 1 96 ? 26.726 1.268 -17.454 1.00 65.44 96 ARG A C 1
ATOM 811 O O . ARG A 1 96 ? 27.287 0.220 -17.747 1.00 65.44 96 ARG A O 1
ATOM 818 N N . TYR A 1 97 ? 27.237 2.153 -16.599 1.00 65.62 97 TYR A N 1
ATOM 819 C CA . TYR A 1 97 ? 28.540 1.985 -15.966 1.00 65.62 97 TYR A CA 1
ATOM 820 C C . TYR A 1 97 ? 28.568 0.766 -15.037 1.00 65.62 97 TYR A C 1
ATOM 822 O O . TYR A 1 97 ? 29.497 -0.027 -15.101 1.00 65.62 97 TYR A O 1
ATOM 830 N N . LEU A 1 98 ? 27.533 0.535 -14.225 1.00 62.53 98 LEU A N 1
ATOM 831 C CA . LEU A 1 98 ? 27.497 -0.639 -13.342 1.00 62.53 98 LEU A CA 1
ATOM 832 C C . LEU A 1 98 ? 27.479 -1.965 -14.117 1.00 62.53 98 LEU A C 1
ATOM 834 O O . LEU A 1 98 ? 28.159 -2.917 -13.723 1.00 62.53 98 LEU A O 1
ATOM 838 N N . ARG A 1 99 ? 26.769 -2.002 -15.253 1.00 62.09 99 ARG A N 1
ATOM 839 C CA . ARG A 1 99 ? 26.694 -3.180 -16.130 1.00 62.09 99 ARG A CA 1
ATOM 840 C C . ARG A 1 99 ? 28.067 -3.603 -16.651 1.00 62.09 99 ARG A C 1
ATOM 842 O O . ARG A 1 99 ? 28.376 -4.793 -16.651 1.00 62.09 99 ARG A O 1
ATOM 849 N N . ASP A 1 100 ? 28.879 -2.629 -17.051 1.00 61.72 100 ASP A N 1
ATOM 850 C CA . ASP A 1 100 ? 30.189 -2.855 -17.667 1.00 61.72 100 ASP A CA 1
ATOM 851 C C . ASP A 1 100 ? 31.248 -3.335 -16.650 1.00 61.72 100 ASP A C 1
ATOM 853 O O . ASP A 1 100 ? 32.194 -4.026 -17.024 1.00 61.72 100 ASP A O 1
ATOM 857 N N . TYR A 1 101 ? 31.065 -3.048 -15.354 1.00 57.53 101 TYR A N 1
ATOM 858 C CA . TYR A 1 101 ? 31.968 -3.466 -14.266 1.00 57.53 101 TYR A CA 1
ATOM 859 C C . TYR A 1 101 ? 31.489 -4.708 -13.490 1.00 57.53 101 TYR A C 1
ATOM 861 O O . TYR A 1 101 ? 32.012 -5.008 -12.418 1.00 57.53 101 TYR A O 1
ATOM 869 N N . GLY A 1 102 ? 30.498 -5.443 -14.007 1.00 52.72 102 GLY A N 1
ATOM 870 C CA . GLY A 1 102 ? 30.003 -6.678 -13.384 1.00 52.72 102 GLY A CA 1
ATOM 871 C C . GLY A 1 102 ? 29.127 -6.466 -12.143 1.00 52.72 102 GLY A C 1
ATOM 872 O O . GLY A 1 102 ? 28.755 -7.435 -11.480 1.00 52.72 102 GLY A O 1
ATOM 873 N N . TRP A 1 103 ? 28.739 -5.223 -11.847 1.00 51.62 103 TRP A N 1
ATOM 874 C CA . TRP A 1 103 ? 27.711 -4.909 -10.858 1.00 51.62 103 TRP A CA 1
ATOM 875 C C . TRP A 1 103 ? 26.357 -5.076 -11.549 1.00 51.62 103 TRP A C 1
ATOM 877 O O . TRP A 1 103 ? 25.807 -4.134 -12.112 1.00 51.62 103 TRP A O 1
ATOM 887 N N . GLY A 1 104 ? 25.874 -6.320 -11.605 1.00 47.50 104 GLY A N 1
ATOM 888 C CA . GLY A 1 104 ? 24.698 -6.701 -12.389 1.00 47.50 104 GLY A CA 1
ATOM 889 C C . GLY A 1 104 ? 23.524 -5.729 -12.226 1.00 47.50 104 GLY A C 1
ATOM 890 O O . GLY A 1 104 ? 23.013 -5.531 -11.125 1.00 47.50 104 GLY A O 1
ATOM 891 N N . THR A 1 105 ? 23.064 -5.160 -13.341 1.00 47.78 105 THR A N 1
ATOM 892 C CA . THR A 1 105 ? 21.927 -4.226 -13.430 1.00 47.78 105 THR A CA 1
ATOM 893 C C . THR A 1 105 ? 20.569 -4.898 -13.230 1.00 47.78 105 THR A C 1
ATOM 895 O O . THR A 1 105 ? 19.544 -4.405 -13.684 1.00 47.78 105 THR A O 1
ATOM 898 N N . CYS A 1 106 ? 20.513 -6.051 -12.573 1.00 42.00 106 CYS A N 1
ATOM 899 C CA . CYS A 1 106 ? 19.288 -6.819 -12.494 1.00 42.00 106 CYS A CA 1
ATOM 900 C C . CYS A 1 106 ? 19.105 -7.433 -11.103 1.00 42.00 106 CYS A C 1
ATOM 902 O O . CYS A 1 106 ? 19.893 -8.262 -10.657 1.00 42.00 106 CYS A O 1
ATOM 904 N N . LYS A 1 107 ? 17.974 -7.071 -10.486 1.00 49.06 107 LYS A N 1
ATOM 905 C CA . LYS A 1 107 ? 17.208 -7.814 -9.467 1.00 49.06 107 LYS A CA 1
ATOM 906 C C . LYS A 1 107 ? 17.406 -7.457 -7.981 1.00 49.06 107 LYS A C 1
ATOM 908 O O . LYS A 1 107 ? 16.407 -7.494 -7.265 1.00 49.06 107 LYS A O 1
ATOM 913 N N . SER A 1 108 ? 18.574 -7.048 -7.482 1.00 49.16 108 SER A N 1
ATOM 914 C CA . SER A 1 108 ? 18.789 -7.016 -6.013 1.00 49.16 108 SER A CA 1
ATOM 915 C C . SER A 1 108 ? 18.881 -5.651 -5.318 1.00 49.16 108 SER A C 1
ATOM 917 O O . SER A 1 108 ? 18.840 -5.634 -4.090 1.00 49.16 108 SER A O 1
ATOM 919 N N . TRP A 1 109 ? 18.987 -4.523 -6.029 1.00 51.16 109 TRP A N 1
ATOM 920 C CA . TRP A 1 109 ? 19.468 -3.274 -5.404 1.00 51.16 109 TRP A CA 1
ATOM 921 C C . TRP A 1 109 ? 18.468 -2.120 -5.282 1.00 51.16 109 TRP A C 1
ATOM 923 O O . TRP A 1 109 ? 18.865 -1.074 -4.783 1.00 51.16 109 TRP A O 1
ATOM 933 N N . THR A 1 110 ? 17.199 -2.261 -5.672 1.00 66.31 110 THR A N 1
ATOM 934 C CA . THR A 1 110 ? 16.233 -1.184 -5.393 1.00 66.31 110 THR A CA 1
ATOM 935 C C . THR A 1 110 ? 15.783 -1.223 -3.935 1.00 66.31 110 THR A C 1
ATOM 937 O O . THR A 1 110 ? 15.728 -2.283 -3.298 1.00 66.31 110 THR A O 1
ATOM 940 N N . TRP A 1 111 ? 15.439 -0.057 -3.392 1.00 75.88 111 TRP A N 1
ATOM 941 C CA . TRP A 1 111 ? 14.834 0.033 -2.065 1.00 75.88 111 TRP A CA 1
ATOM 942 C C . TRP A 1 111 ? 13.441 -0.613 -2.027 1.00 75.88 111 TRP A C 1
ATOM 944 O O . TRP A 1 111 ? 13.003 -1.005 -0.950 1.00 75.88 111 TRP A O 1
ATOM 954 N N . GLY A 1 112 ? 12.791 -0.845 -3.177 1.00 77.38 112 GLY A N 1
ATOM 955 C CA . GLY A 1 112 ? 11.529 -1.582 -3.258 1.00 77.38 112 GLY A CA 1
ATOM 956 C C . GLY A 1 112 ? 11.592 -3.003 -2.693 1.00 77.38 112 GLY A C 1
ATOM 957 O O . GLY A 1 112 ? 10.646 -3.441 -2.042 1.00 77.38 112 GLY A O 1
ATOM 958 N N . ASN A 1 113 ? 12.726 -3.705 -2.821 1.00 77.38 113 ASN A N 1
ATOM 959 C CA . ASN A 1 113 ? 12.912 -5.011 -2.172 1.00 77.38 113 ASN A CA 1
ATOM 960 C C . ASN A 1 113 ? 12.944 -4.896 -0.639 1.00 77.38 113 ASN A C 1
ATOM 962 O O . ASN A 1 113 ? 12.384 -5.742 0.061 1.00 77.38 113 ASN A O 1
ATOM 966 N N . LYS A 1 114 ?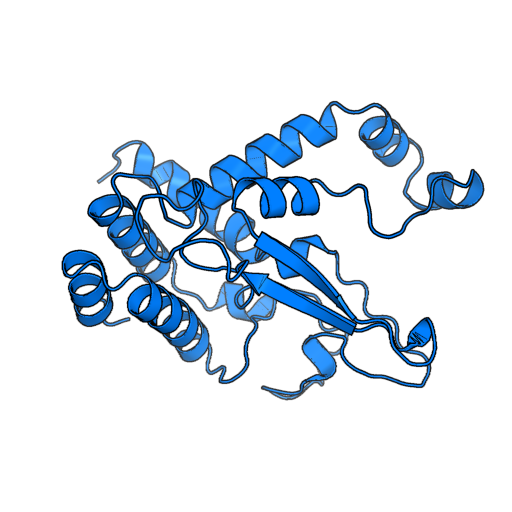 13.617 -3.865 -0.107 1.00 81.50 114 LYS A N 1
ATOM 967 C CA . LYS A 1 114 ? 13.663 -3.612 1.341 1.00 81.50 114 LYS A CA 1
ATOM 968 C C . LYS A 1 114 ? 12.285 -3.215 1.856 1.00 81.50 114 LYS A C 1
ATOM 970 O O . LYS A 1 114 ? 11.810 -3.807 2.818 1.00 81.50 114 LYS A O 1
ATOM 975 N N . PHE A 1 115 ? 11.621 -2.307 1.151 1.00 86.12 115 PHE A N 1
ATOM 976 C CA . PHE A 1 115 ? 10.245 -1.898 1.397 1.00 86.12 115 PHE A CA 1
ATOM 977 C C . PHE A 1 115 ? 9.290 -3.098 1.463 1.00 86.12 115 PHE A C 1
ATOM 979 O O . PHE A 1 115 ? 8.628 -3.297 2.482 1.00 86.12 115 PHE A O 1
ATOM 986 N N . ALA A 1 116 ? 9.286 -3.956 0.436 1.00 82.81 116 ALA A N 1
ATOM 987 C CA . ALA A 1 116 ? 8.484 -5.178 0.415 1.00 82.81 116 ALA A CA 1
ATOM 988 C C . ALA A 1 116 ? 8.783 -6.063 1.634 1.00 82.81 116 ALA A C 1
ATOM 990 O O . ALA A 1 116 ? 7.868 -6.488 2.339 1.00 82.81 116 ALA A O 1
ATOM 991 N N . LYS A 1 117 ? 10.068 -6.265 1.953 1.00 84.81 117 LYS A N 1
ATOM 992 C CA . LYS A 1 117 ? 10.495 -7.054 3.113 1.00 84.81 117 LYS A CA 1
ATOM 993 C C . LYS A 1 117 ? 10.002 -6.473 4.444 1.00 84.81 117 LYS A C 1
ATOM 995 O O . LYS A 1 117 ? 9.583 -7.251 5.299 1.00 84.81 117 LYS A O 1
ATOM 1000 N N . VAL A 1 118 ? 10.032 -5.150 4.627 1.00 88.19 118 VAL A N 1
ATOM 1001 C CA . VAL A 1 118 ? 9.545 -4.474 5.848 1.00 88.19 118 VAL A CA 1
ATOM 1002 C C . VAL A 1 118 ? 8.057 -4.742 6.068 1.00 88.19 118 VAL A C 1
ATOM 1004 O O . VAL A 1 118 ? 7.645 -5.041 7.187 1.00 88.19 118 VAL A O 1
ATOM 1007 N N . MET A 1 119 ? 7.262 -4.716 5.001 1.00 87.50 119 MET A N 1
ATOM 1008 C CA . MET A 1 119 ? 5.824 -4.997 5.067 1.00 87.50 119 MET A CA 1
ATOM 1009 C C . MET A 1 119 ? 5.497 -6.496 5.096 1.00 87.50 119 MET A C 1
ATOM 1011 O O . MET A 1 119 ? 4.347 -6.884 5.301 1.00 87.50 119 MET A O 1
ATOM 1015 N N . GLY A 1 120 ? 6.503 -7.358 4.921 1.00 85.75 120 GLY A N 1
ATOM 1016 C CA . GLY A 1 120 ? 6.325 -8.804 4.841 1.00 85.75 120 GLY A CA 1
ATOM 1017 C C . GLY A 1 120 ? 5.772 -9.289 3.497 1.00 85.75 120 GLY A C 1
ATOM 1018 O O . GLY A 1 120 ? 5.205 -10.379 3.407 1.00 85.75 120 GLY A O 1
ATOM 1019 N N . TRP A 1 121 ? 5.931 -8.500 2.442 1.00 83.56 121 TRP A N 1
ATOM 1020 C CA . TRP A 1 121 ? 5.639 -8.913 1.077 1.00 83.56 121 TRP A CA 1
ATOM 1021 C C . TRP A 1 121 ? 6.858 -9.602 0.463 1.00 83.56 121 TRP A C 1
ATOM 1023 O O . TRP A 1 121 ? 8.003 -9.272 0.781 1.00 83.56 121 TRP A O 1
ATOM 1033 N N . GLN A 1 122 ? 6.620 -10.591 -0.396 1.00 71.19 122 GLN A N 1
ATOM 1034 C CA . GLN A 1 122 ? 7.688 -11.383 -0.997 1.00 71.19 122 GLN A CA 1
ATOM 1035 C C . GLN A 1 122 ? 7.464 -11.566 -2.495 1.00 71.19 122 GLN A C 1
ATOM 1037 O O . GLN A 1 122 ? 6.338 -11.728 -2.960 1.00 71.19 122 GLN A O 1
ATOM 1042 N N . PHE A 1 123 ? 8.570 -11.586 -3.232 1.00 66.12 123 PHE A N 1
ATOM 1043 C CA . PHE A 1 123 ? 8.591 -12.052 -4.609 1.00 66.12 123 PHE A CA 1
ATOM 1044 C C . PHE A 1 123 ? 8.719 -13.571 -4.586 1.00 66.12 123 PHE A C 1
ATOM 1046 O O . PHE A 1 123 ? 9.690 -14.092 -4.031 1.00 66.12 123 PHE A O 1
ATOM 1053 N N . GLN A 1 124 ? 7.763 -14.277 -5.178 1.00 60.03 124 GLN A N 1
ATOM 1054 C CA . GLN A 1 124 ? 7.911 -15.702 -5.420 1.00 60.03 124 GLN A CA 1
ATOM 1055 C C . GLN A 1 124 ? 8.449 -15.911 -6.830 1.00 60.03 124 GLN A C 1
ATOM 1057 O O . GLN A 1 124 ? 7.792 -15.586 -7.819 1.00 60.03 124 GLN A O 1
ATOM 1062 N N . GLU A 1 125 ? 9.674 -16.424 -6.911 1.00 60.22 125 GLU A N 1
ATOM 1063 C CA . GLU A 1 125 ? 10.273 -16.843 -8.174 1.00 60.22 125 GLU A CA 1
ATOM 1064 C C . GLU A 1 125 ? 9.905 -18.309 -8.412 1.00 60.22 125 GLU A C 1
ATOM 1066 O O . GLU A 1 125 ? 10.174 -19.171 -7.574 1.00 60.22 125 GLU A O 1
ATOM 1071 N N . TYR A 1 126 ? 9.284 -18.594 -9.549 1.00 56.22 126 TYR A N 1
ATOM 1072 C CA . TYR A 1 126 ? 9.071 -19.955 -10.015 1.00 56.22 126 TYR A CA 1
ATOM 1073 C C . TYR A 1 126 ? 10.079 -20.242 -11.110 1.00 56.22 126 TYR A C 1
ATOM 1075 O O . TYR A 1 126 ? 10.096 -19.555 -12.133 1.00 56.22 126 TYR A O 1
ATOM 1083 N N . GLU A 1 127 ? 10.906 -21.261 -10.900 1.00 53.62 127 GLU A N 1
ATOM 1084 C CA . GLU A 1 127 ? 11.808 -21.742 -11.937 1.00 53.62 127 GLU A CA 1
ATOM 1085 C C . GLU A 1 127 ? 10.994 -22.400 -13.048 1.00 53.62 127 GLU A C 1
ATOM 1087 O O . GLU A 1 127 ? 10.245 -23.358 -12.832 1.00 53.62 127 GLU A O 1
ATOM 1092 N N . GLY A 1 128 ? 11.116 -21.844 -14.248 1.00 55.22 128 GLY A N 1
ATOM 1093 C CA . GLY A 1 128 ? 10.587 -22.477 -15.439 1.00 55.22 128 GLY A CA 1
ATOM 1094 C C . GLY A 1 128 ? 11.532 -23.570 -15.936 1.00 55.22 128 GLY A C 1
ATOM 1095 O O . GLY A 1 128 ? 12.631 -23.769 -15.419 1.00 55.22 128 GLY A O 1
ATOM 1096 N N . ARG A 1 129 ? 11.120 -24.294 -16.982 1.00 51.94 129 ARG A N 1
ATOM 1097 C CA . ARG A 1 129 ? 11.978 -25.320 -17.602 1.00 51.94 129 ARG A CA 1
ATOM 1098 C C . ARG A 1 129 ? 13.261 -24.706 -18.192 1.00 51.94 129 ARG A C 1
ATOM 1100 O O . ARG A 1 129 ? 14.268 -25.400 -18.306 1.00 51.94 129 ARG A O 1
ATOM 1107 N N . TRP A 1 130 ? 13.222 -23.416 -18.520 1.00 46.56 130 TRP A N 1
ATOM 1108 C CA . TRP A 1 130 ? 14.348 -22.598 -18.958 1.00 46.56 130 TRP A CA 1
ATOM 1109 C C . TRP A 1 130 ? 14.435 -21.316 -18.119 1.00 46.56 130 TRP A C 1
ATOM 1111 O O . TRP A 1 130 ? 13.426 -20.843 -17.605 1.00 46.56 130 TRP A O 1
ATOM 1121 N N . SER A 1 131 ? 15.617 -20.698 -18.020 1.00 45.47 131 SER A N 1
ATOM 1122 C CA . SER A 1 131 ? 15.798 -19.436 -17.275 1.00 45.47 131 SER A CA 1
ATOM 1123 C C . SER A 1 131 ? 14.986 -18.263 -17.845 1.00 45.47 131 SER A C 1
ATOM 1125 O O . SER A 1 131 ? 14.670 -17.322 -17.118 1.00 45.47 131 SER A O 1
ATOM 1127 N N . SER A 1 132 ? 14.622 -18.330 -19.131 1.00 45.34 132 SER A N 1
ATOM 1128 C CA . SER A 1 132 ? 13.693 -17.415 -19.806 1.00 45.34 132 SER A CA 1
ATOM 1129 C C . SER A 1 132 ? 12.234 -17.588 -19.379 1.00 45.34 132 SER A C 1
ATOM 1131 O O . SER A 1 132 ? 11.429 -16.693 -19.610 1.00 45.34 132 SER A O 1
ATOM 1133 N N . ASP A 1 133 ? 11.900 -18.722 -18.763 1.00 42.97 133 ASP A N 1
ATOM 1134 C CA . ASP A 1 133 ? 10.539 -19.097 -18.380 1.00 42.97 133 ASP A CA 1
ATOM 1135 C C . ASP A 1 133 ? 10.262 -18.828 -16.896 1.00 42.97 133 ASP A C 1
ATOM 1137 O O . ASP A 1 133 ? 9.179 -19.157 -16.403 1.00 42.97 133 ASP A O 1
ATOM 1141 N N . ASN A 1 134 ? 11.238 -18.273 -16.165 1.00 48.00 134 ASN A N 1
ATOM 1142 C CA . ASN A 1 134 ? 11.062 -17.961 -14.755 1.00 48.00 134 ASN A CA 1
ATOM 1143 C C . ASN A 1 134 ? 9.901 -16.977 -14.582 1.00 48.00 134 ASN A C 1
ATOM 1145 O O . ASN A 1 134 ? 9.911 -15.880 -15.145 1.00 48.00 134 ASN A O 1
ATOM 1149 N N . LYS A 1 135 ? 8.908 -17.371 -13.782 1.00 51.56 135 LYS A N 1
ATOM 1150 C CA . LYS A 1 135 ? 7.757 -16.528 -13.444 1.00 51.56 135 LYS A CA 1
ATOM 1151 C C . LYS A 1 135 ? 7.993 -15.839 -12.112 1.00 51.56 135 LYS A C 1
ATOM 1153 O O . LYS A 1 135 ? 8.611 -16.407 -11.215 1.00 51.56 135 LYS A O 1
ATOM 1158 N N . TYR A 1 136 ? 7.463 -14.632 -11.983 1.00 52.59 136 TYR A N 1
ATOM 1159 C CA . TYR A 1 136 ? 7.549 -13.828 -10.771 1.00 52.59 136 TYR A CA 1
ATOM 1160 C C . TYR A 1 136 ? 6.145 -13.522 -10.291 1.00 52.59 136 TYR A C 1
ATOM 1162 O O . TYR A 1 136 ? 5.498 -12.658 -10.859 1.00 52.59 136 TYR A O 1
ATOM 1170 N N . GLU A 1 137 ? 5.663 -14.206 -9.265 1.00 54.28 137 GLU A N 1
ATOM 1171 C CA . GLU A 1 137 ? 4.377 -13.857 -8.666 1.00 54.28 137 GLU A CA 1
ATOM 1172 C C . GLU A 1 137 ? 4.627 -12.973 -7.455 1.00 54.28 137 GLU A C 1
ATOM 1174 O O . GLU A 1 137 ? 5.396 -13.319 -6.550 1.00 54.28 137 GLU A O 1
ATOM 1179 N N . PHE A 1 138 ? 4.006 -11.799 -7.461 1.00 61.16 138 PHE A N 1
ATOM 1180 C CA . PHE A 1 138 ? 3.976 -10.970 -6.277 1.00 61.16 138 PHE A CA 1
ATOM 1181 C C . PHE A 1 138 ? 2.770 -11.374 -5.450 1.00 61.16 138 PHE A C 1
ATOM 1183 O O . PHE A 1 138 ? 1.630 -11.204 -5.876 1.00 61.16 138 PHE A O 1
ATOM 1190 N N . GLN A 1 139 ? 3.028 -11.897 -4.260 1.00 64.31 139 GLN A N 1
ATOM 1191 C CA . GLN A 1 139 ? 1.967 -12.281 -3.353 1.00 64.31 139 GLN A CA 1
ATOM 1192 C C . GLN A 1 139 ? 2.330 -11.944 -1.921 1.00 64.31 139 GLN A C 1
ATOM 1194 O O . GLN A 1 139 ? 3.488 -12.002 -1.489 1.00 64.31 139 GLN A O 1
ATOM 1199 N N . ARG A 1 140 ? 1.297 -11.589 -1.159 1.00 69.62 140 ARG A N 1
ATOM 1200 C CA . ARG A 1 140 ? 1.421 -11.463 0.283 1.00 69.62 140 ARG A CA 1
ATOM 1201 C C . ARG A 1 140 ? 1.894 -12.802 0.839 1.00 69.62 140 ARG A C 1
ATOM 1203 O O . ARG A 1 140 ? 1.389 -13.855 0.461 1.00 69.62 140 ARG A O 1
ATOM 1210 N N . ASN A 1 141 ? 2.856 -12.771 1.754 1.00 69.62 141 ASN A N 1
ATOM 1211 C CA . ASN A 1 141 ? 3.337 -13.995 2.371 1.00 69.62 141 ASN A CA 1
ATOM 1212 C C . ASN A 1 141 ? 2.201 -14.660 3.162 1.00 69.62 141 ASN A C 1
ATOM 1214 O O . ASN A 1 141 ? 1.745 -14.121 4.173 1.00 69.62 141 ASN A O 1
ATOM 1218 N N . GLU A 1 142 ? 1.760 -15.835 2.706 1.00 74.31 142 GLU A N 1
ATOM 1219 C CA . GLU A 1 142 ? 0.653 -16.599 3.297 1.00 74.31 142 GLU A CA 1
ATOM 1220 C C . GLU A 1 142 ? 0.872 -16.914 4.782 1.00 74.31 142 GLU A C 1
ATOM 1222 O O . GLU A 1 142 ? -0.084 -17.089 5.534 1.00 74.31 142 GLU A O 1
ATOM 1227 N N . LYS A 1 143 ? 2.134 -16.940 5.233 1.00 81.25 143 LYS A N 1
ATOM 1228 C CA . LYS A 1 143 ? 2.493 -17.172 6.638 1.00 81.25 143 LYS A CA 1
ATOM 1229 C C . LYS A 1 143 ? 2.177 -15.983 7.544 1.00 81.25 143 LYS A C 1
ATOM 1231 O O . LYS A 1 143 ? 2.213 -16.133 8.762 1.00 81.25 143 LYS A O 1
ATOM 1236 N N . ILE A 1 144 ? 1.913 -14.803 6.984 1.00 82.94 144 ILE A N 1
ATOM 1237 C CA . ILE A 1 144 ? 1.577 -13.620 7.772 1.00 82.94 144 ILE A CA 1
ATOM 1238 C C . ILE A 1 144 ? 0.066 -13.617 8.030 1.00 82.94 144 ILE A C 1
ATOM 1240 O O . ILE A 1 144 ? -0.714 -13.654 7.078 1.00 82.94 144 ILE A O 1
ATOM 1244 N N . PRO A 1 145 ? -0.398 -13.522 9.283 1.00 86.62 145 PRO A N 1
ATOM 1245 C CA . PRO A 1 145 ? -1.828 -13.501 9.583 1.00 86.62 145 PRO A CA 1
ATOM 1246 C C . PRO A 1 145 ? -2.498 -12.210 9.094 1.00 86.62 145 PRO A C 1
ATOM 1248 O O . PRO A 1 145 ? -1.877 -11.148 9.072 1.00 86.62 145 PRO A O 1
ATOM 1251 N N . TYR A 1 146 ? -3.767 -12.291 8.689 1.00 87.06 146 TYR A N 1
ATOM 1252 C CA . TYR A 1 146 ? -4.615 -11.125 8.404 1.00 87.06 146 TYR A CA 1
ATOM 1253 C C . TYR A 1 146 ? -5.154 -10.544 9.719 1.00 87.06 146 TYR A C 1
ATOM 1255 O O . TYR A 1 146 ? -6.337 -10.655 10.027 1.00 87.06 146 TYR A O 1
ATOM 1263 N N . ASP A 1 147 ? -4.263 -9.982 10.535 1.00 92.56 147 ASP A N 1
ATOM 1264 C CA . ASP A 1 147 ? -4.596 -9.352 11.812 1.00 92.56 147 ASP A CA 1
ATOM 1265 C C . ASP A 1 147 ? -3.594 -8.241 12.182 1.00 92.56 147 ASP A C 1
ATOM 1267 O O . ASP A 1 147 ? -2.668 -7.931 11.434 1.00 92.56 147 ASP A O 1
ATOM 1271 N N . LEU A 1 148 ? -3.769 -7.635 13.360 1.00 93.12 148 LEU A N 1
ATOM 1272 C CA . LEU A 1 148 ? -2.903 -6.557 13.854 1.00 93.12 148 LEU A CA 1
ATOM 1273 C C . LEU A 1 148 ? -1.462 -6.999 14.184 1.00 93.12 148 LEU A C 1
ATOM 1275 O O . LEU A 1 148 ? -0.618 -6.134 14.419 1.00 93.12 148 LEU A O 1
ATOM 1279 N N . ASN A 1 149 ? -1.161 -8.304 14.201 1.00 93.12 149 ASN A N 1
ATOM 1280 C CA . ASN A 1 149 ? 0.198 -8.827 14.374 1.00 93.12 149 ASN A CA 1
ATOM 1281 C C . ASN A 1 149 ? 1.003 -8.788 13.068 1.00 93.12 149 ASN A C 1
ATOM 1283 O O . ASN A 1 149 ? 2.217 -8.996 13.091 1.00 93.12 149 ASN A O 1
ATOM 1287 N N . ALA A 1 150 ? 0.356 -8.507 11.934 1.00 92.69 150 ALA A N 1
ATOM 1288 C CA . ALA A 1 150 ? 1.044 -8.270 10.678 1.00 92.69 150 ALA A CA 1
ATOM 1289 C C . ALA A 1 150 ? 2.052 -7.098 10.777 1.00 92.69 150 ALA A C 1
ATOM 1291 O O . ALA A 1 150 ? 1.869 -6.173 11.587 1.00 92.69 150 ALA A O 1
ATOM 1292 N N . PRO A 1 151 ? 3.117 -7.106 9.947 1.00 93.94 151 PRO A N 1
ATOM 1293 C CA . PRO A 1 151 ? 4.083 -6.014 9.888 1.00 93.94 151 PRO A CA 1
ATOM 1294 C C . PRO A 1 151 ? 3.441 -4.656 9.595 1.00 93.94 151 PRO A C 1
ATOM 1296 O O . PRO A 1 151 ? 2.349 -4.566 9.030 1.00 93.94 151 PRO A O 1
ATOM 1299 N N . LEU A 1 152 ? 4.142 -3.594 9.986 1.00 93.75 152 LEU A N 1
ATOM 1300 C CA . LEU A 1 152 ? 3.713 -2.222 9.736 1.00 93.75 152 LEU A CA 1
ATOM 1301 C C . LEU A 1 152 ? 3.559 -1.985 8.226 1.00 93.75 152 LEU A C 1
ATOM 1303 O O . LEU A 1 152 ? 4.426 -2.373 7.449 1.00 93.75 152 LEU A O 1
ATOM 1307 N N . GLY A 1 153 ? 2.446 -1.377 7.817 1.00 91.94 153 GLY A N 1
ATOM 1308 C CA . GLY A 1 153 ? 2.154 -1.108 6.409 1.00 91.94 153 GLY A CA 1
ATOM 1309 C C . GLY A 1 153 ? 1.793 -2.340 5.574 1.00 91.94 153 GLY A C 1
ATOM 1310 O O . GLY A 1 153 ? 1.602 -2.196 4.376 1.00 91.94 153 GLY A O 1
ATOM 1311 N N . ASN A 1 154 ? 1.651 -3.540 6.153 1.00 92.56 154 ASN A N 1
ATOM 1312 C CA . ASN A 1 154 ? 1.321 -4.740 5.367 1.00 92.56 154 ASN A CA 1
ATOM 1313 C C . ASN A 1 154 ? -0.024 -4.624 4.623 1.00 92.56 154 ASN A C 1
ATOM 1315 O O . ASN A 1 154 ? -0.178 -5.183 3.543 1.00 92.56 154 ASN A O 1
ATOM 1319 N N . LEU A 1 155 ? -0.993 -3.905 5.190 1.00 92.94 155 LEU A N 1
ATOM 1320 C CA . LEU A 1 155 ? -2.309 -3.700 4.588 1.00 92.94 155 LEU A CA 1
ATOM 1321 C C . LEU A 1 155 ? -2.601 -2.199 4.391 1.00 92.94 155 LEU A C 1
ATOM 1323 O O . LEU A 1 155 ? -2.064 -1.379 5.147 1.00 92.94 155 LEU A O 1
ATOM 1327 N N . PRO A 1 156 ? -3.476 -1.835 3.437 1.00 92.75 156 PRO A N 1
ATOM 1328 C CA . PRO A 1 156 ? -3.984 -2.692 2.360 1.00 92.75 156 PRO A CA 1
ATOM 1329 C C . PRO A 1 156 ? -2.888 -3.036 1.341 1.00 92.75 156 PRO A C 1
ATOM 1331 O O . PRO A 1 156 ? -1.969 -2.265 1.098 1.00 92.75 156 PRO A O 1
ATOM 1334 N N . SER A 1 157 ? -2.989 -4.198 0.728 1.00 87.00 157 SER A N 1
ATOM 1335 C CA . SER A 1 157 ? -2.102 -4.698 -0.309 1.00 87.00 157 SER A CA 1
ATOM 1336 C C . SER A 1 157 ? -2.080 -3.781 -1.543 1.00 87.00 157 SER A C 1
ATOM 1338 O O . SER A 1 157 ? -3.115 -3.548 -2.166 1.00 87.00 157 SER A O 1
ATOM 1340 N N . THR A 1 158 ? -0.903 -3.300 -1.959 1.00 78.56 158 THR A N 1
ATOM 1341 C CA . THR A 1 158 ? -0.749 -2.450 -3.164 1.00 78.56 158 THR A CA 1
ATOM 1342 C C . THR A 1 158 ? -0.250 -3.202 -4.395 1.00 78.56 158 THR A C 1
ATOM 1344 O O . THR A 1 158 ? -0.099 -2.599 -5.456 1.00 78.56 158 THR A O 1
ATOM 1347 N N . TYR A 1 159 ? -0.024 -4.514 -4.301 1.00 64.69 159 TYR A N 1
ATOM 1348 C CA . TYR A 1 159 ? 0.526 -5.318 -5.399 1.00 64.69 159 TYR A CA 1
ATOM 1349 C C . TYR A 1 159 ? -0.400 -5.488 -6.605 1.00 64.69 159 TYR A C 1
ATOM 1351 O O . TYR A 1 159 ? 0.025 -5.997 -7.637 1.00 64.69 159 TYR A O 1
ATOM 1359 N N . ALA A 1 160 ? -1.638 -4.999 -6.487 1.00 56.00 160 ALA A N 1
ATOM 1360 C CA . ALA A 1 160 ? -2.582 -4.853 -7.587 1.00 56.00 160 ALA A CA 1
ATOM 1361 C C . ALA A 1 160 ? -2.821 -3.394 -8.022 1.00 56.00 160 ALA A C 1
ATOM 1363 O O . ALA A 1 160 ? -3.723 -3.099 -8.801 1.00 56.00 160 ALA A O 1
ATOM 1364 N N . LEU A 1 161 ? -2.043 -2.457 -7.483 1.00 63.44 161 LEU A N 1
ATOM 1365 C CA . LEU A 1 161 ? -2.173 -1.017 -7.715 1.00 63.44 161 LEU A CA 1
ATOM 1366 C C . LEU A 1 161 ? -0.880 -0.398 -8.271 1.00 63.44 161 LEU A C 1
ATOM 1368 O O . LEU A 1 161 ? -0.785 0.820 -8.420 1.00 63.44 161 LEU A O 1
ATOM 1372 N N . GLY A 1 162 ? 0.099 -1.252 -8.578 1.00 59.09 162 GLY A N 1
ATOM 1373 C CA . GLY A 1 162 ? 1.315 -0.931 -9.309 1.00 59.09 162 GLY A CA 1
ATOM 1374 C C . GLY A 1 162 ? 1.002 -0.401 -10.684 1.00 59.09 162 GLY A C 1
ATOM 1375 O O . GLY A 1 162 ? 0.425 -1.122 -11.493 1.00 59.09 162 GLY A O 1
ATOM 1376 N N . GLY A 1 163 ? 1.359 0.861 -10.907 1.00 52.94 163 GLY A N 1
ATOM 1377 C CA . GLY A 1 163 ? 1.361 1.454 -12.227 1.00 52.94 163 GLY A CA 1
ATOM 1378 C C . GLY A 1 163 ? 2.497 0.847 -13.027 1.00 52.94 163 GLY A C 1
ATOM 1379 O O . GLY A 1 163 ? 3.473 0.359 -12.489 1.00 52.94 163 GLY A O 1
ATOM 1380 N N . GLY A 1 164 ? 2.450 0.948 -14.333 1.00 49.28 164 GLY A N 1
ATOM 1381 C CA . GLY A 1 164 ? 3.712 1.104 -15.028 1.00 49.28 164 GLY A CA 1
ATOM 1382 C C . GLY A 1 164 ? 3.492 1.358 -16.487 1.00 49.28 164 GLY A C 1
ATOM 1383 O O . GLY A 1 164 ? 2.373 1.669 -16.922 1.00 49.28 164 GLY A O 1
ATOM 1384 N N . ASN A 1 165 ? 4.601 1.386 -17.207 1.00 42.72 165 ASN A N 1
ATOM 1385 C CA . ASN A 1 165 ? 4.632 1.951 -18.537 1.00 42.72 165 ASN A CA 1
ATOM 1386 C C . ASN A 1 165 ? 4.248 0.868 -19.547 1.00 42.72 165 ASN A C 1
ATOM 1388 O O . ASN A 1 165 ? 5.069 0.038 -19.930 1.00 42.72 165 ASN A O 1
ATOM 1392 N N . SER A 1 166 ? 2.998 0.909 -20.015 1.00 44.25 166 SER A N 1
ATOM 1393 C CA . SER A 1 166 ? 2.668 0.283 -21.296 1.00 44.25 166 SER A CA 1
ATOM 1394 C C . SER A 1 166 ? 3.382 1.087 -22.383 1.00 44.25 166 SER A C 1
ATOM 1396 O O . SER A 1 166 ? 3.193 2.299 -22.491 1.00 44.25 166 SER A O 1
ATOM 1398 N N . SER A 1 167 ? 4.244 0.435 -23.159 1.00 39.84 167 SER A N 1
ATOM 1399 C CA . SER A 1 167 ? 4.984 1.062 -24.260 1.00 39.84 167 SER A CA 1
ATOM 1400 C C . SER A 1 167 ? 4.108 1.344 -25.488 1.00 39.84 167 SER A C 1
ATOM 1402 O O . SER A 1 167 ? 4.593 1.939 -26.450 1.00 39.84 167 SER A O 1
ATOM 1404 N N . HIS A 1 168 ? 2.823 0.969 -25.470 1.00 41.50 168 HIS A N 1
ATOM 1405 C CA . HIS A 1 168 ? 1.921 1.145 -26.603 1.00 41.50 168 HIS A CA 1
ATOM 1406 C C . HIS A 1 168 ? 0.621 1.875 -26.243 1.00 41.50 168 HIS A C 1
ATOM 1408 O O . HIS A 1 168 ? -0.187 1.401 -25.450 1.00 41.50 168 HIS A O 1
ATOM 1414 N N . GLU A 1 169 ? 0.350 2.972 -26.963 1.00 41.72 169 GLU A N 1
ATOM 1415 C CA . GLU A 1 169 ? -0.952 3.669 -26.999 1.00 41.72 169 GLU A CA 1
ATOM 1416 C C . GLU A 1 169 ? -2.113 2.786 -27.507 1.00 41.72 169 GLU A C 1
ATOM 1418 O O . GLU A 1 169 ? -3.274 3.173 -27.401 1.00 41.72 169 GLU A O 1
ATOM 1423 N N . TYR A 1 170 ? -1.812 1.600 -28.047 1.00 41.88 170 TYR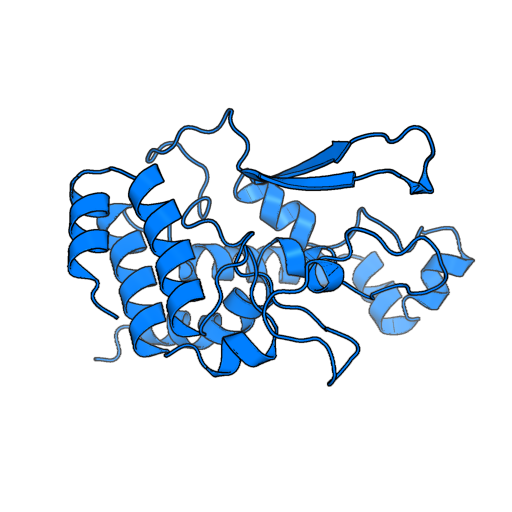 A N 1
ATOM 1424 C CA . TYR A 1 170 ? -2.764 0.704 -28.708 1.00 41.88 170 TYR A CA 1
ATOM 1425 C C . TYR A 1 170 ? -3.164 -0.528 -27.886 1.00 41.88 170 TYR A C 1
ATOM 1427 O O . TYR A 1 170 ? -3.952 -1.331 -28.382 1.00 41.88 170 TYR A O 1
ATOM 1435 N N . GLU A 1 171 ? -2.667 -0.709 -26.655 1.00 46.22 171 GLU A N 1
ATOM 1436 C CA . GLU A 1 171 ? -3.122 -1.829 -25.819 1.00 46.22 171 GLU A CA 1
ATOM 1437 C C . GLU A 1 171 ? -4.575 -1.601 -25.354 1.00 46.22 171 GLU A C 1
ATOM 1439 O O . GLU A 1 171 ? -4.835 -0.647 -24.601 1.00 46.22 171 GLU A O 1
ATOM 1444 N N . PRO A 1 172 ? -5.527 -2.479 -25.740 1.00 46.94 172 PRO A N 1
ATOM 1445 C CA . PRO A 1 172 ? -6.900 -2.418 -25.252 1.00 46.94 172 PRO A CA 1
ATOM 1446 C C . PRO A 1 172 ? -6.957 -2.422 -23.718 1.00 46.94 172 PRO A C 1
ATOM 1448 O O . PRO A 1 172 ? -6.001 -2.794 -23.024 1.00 46.94 172 PRO A O 1
ATOM 1451 N N . ARG A 1 173 ? -8.099 -2.008 -23.160 1.00 46.19 173 ARG A N 1
ATOM 1452 C CA . ARG A 1 173 ? -8.381 -2.243 -21.737 1.00 46.19 173 ARG A CA 1
ATOM 1453 C C . ARG A 1 173 ? -8.317 -3.761 -21.486 1.00 46.19 173 ARG A C 1
ATOM 1455 O O . ARG A 1 173 ? -8.840 -4.531 -22.283 1.00 46.19 173 ARG A O 1
ATOM 1462 N N . ASP A 1 174 ? -7.633 -4.159 -20.415 1.00 47.31 174 ASP A N 1
ATOM 1463 C CA . ASP A 1 174 ? -7.583 -5.535 -19.881 1.00 47.31 174 ASP A CA 1
ATOM 1464 C C . ASP A 1 174 ? -6.852 -6.626 -20.696 1.00 47.31 174 ASP A C 1
ATOM 1466 O O . ASP A 1 174 ? -7.197 -7.800 -20.609 1.00 47.31 174 ASP A O 1
ATOM 1470 N N . THR A 1 175 ? -5.773 -6.297 -21.415 1.00 47.94 175 THR A N 1
ATOM 1471 C CA . THR A 1 175 ? -4.835 -7.324 -21.925 1.00 47.94 175 THR A CA 1
ATOM 1472 C C . THR A 1 175 ? -3.726 -7.658 -20.916 1.00 47.94 175 THR A C 1
ATOM 1474 O O . THR A 1 175 ? -3.077 -6.752 -20.389 1.00 47.94 175 THR A O 1
ATOM 1477 N N . GLU A 1 176 ? -3.454 -8.954 -20.705 1.00 38.84 176 GLU A N 1
ATOM 1478 C CA . GLU A 1 176 ? -2.394 -9.506 -19.825 1.00 38.84 176 GLU A CA 1
ATOM 1479 C C . GLU A 1 176 ? -0.972 -8.994 -20.140 1.00 38.84 176 GLU A C 1
ATOM 1481 O O . GLU A 1 176 ? -0.091 -9.005 -19.279 1.00 38.84 176 GLU A O 1
ATOM 1486 N N . SER A 1 177 ? -0.757 -8.470 -21.351 1.00 39.88 177 SER A N 1
ATOM 1487 C CA . SER A 1 177 ? 0.511 -7.888 -21.819 1.00 39.88 177 SER A CA 1
ATOM 1488 C C . SER A 1 177 ? 0.999 -6.704 -20.977 1.00 39.88 177 SER A C 1
ATOM 1490 O O . SER A 1 177 ? 2.192 -6.412 -20.949 1.00 39.88 177 SER A O 1
ATOM 1492 N N . THR A 1 178 ? 0.110 -6.067 -20.212 1.00 40.50 178 THR A N 1
ATOM 1493 C CA . THR A 1 178 ? 0.467 -4.960 -19.320 1.00 40.50 178 THR A CA 1
ATOM 1494 C C . THR A 1 178 ? 1.183 -5.430 -18.030 1.00 40.50 178 THR A C 1
ATOM 1496 O O . THR A 1 178 ? 1.650 -4.586 -17.284 1.00 40.50 178 THR A O 1
ATOM 1499 N N . MET A 1 179 ? 1.332 -6.737 -17.759 1.00 37.41 179 MET A N 1
ATOM 1500 C CA . MET A 1 179 ? 2.103 -7.251 -16.600 1.00 37.41 179 MET A CA 1
ATOM 1501 C C . MET A 1 179 ? 3.462 -7.862 -16.965 1.00 37.41 179 MET A C 1
ATOM 1503 O O . MET A 1 179 ? 4.156 -8.397 -16.102 1.00 37.41 179 MET A O 1
ATOM 1507 N N . GLY A 1 180 ? 3.848 -7.839 -18.245 1.00 39.53 180 GLY A N 1
ATOM 1508 C CA . GLY A 1 180 ? 5.080 -8.491 -18.693 1.00 39.53 180 GLY A CA 1
ATOM 1509 C C . GLY A 1 180 ? 5.062 -10.022 -18.566 1.00 39.53 180 GLY A C 1
ATOM 1510 O O . GLY A 1 180 ? 6.117 -10.651 -18.639 1.00 39.53 180 GLY A O 1
ATOM 1511 N N . PHE A 1 181 ? 3.890 -10.647 -18.412 1.00 42.44 181 PHE A N 1
ATOM 1512 C CA . PHE A 1 181 ? 3.768 -12.093 -18.553 1.00 42.44 181 PHE A CA 1
ATOM 1513 C C . PHE A 1 181 ? 3.542 -12.431 -20.024 1.00 42.44 181 PHE A C 1
ATOM 1515 O O . PHE A 1 181 ? 2.473 -12.203 -20.574 1.00 42.44 181 PHE A O 1
ATOM 1522 N N . TYR A 1 182 ? 4.580 -13.011 -20.621 1.00 34.53 182 TYR A N 1
ATOM 1523 C CA . TYR A 1 182 ? 4.635 -13.586 -21.964 1.00 34.53 182 TYR A CA 1
ATOM 1524 C C . TYR A 1 182 ? 4.721 -12.622 -23.154 1.00 34.53 182 TYR A C 1
ATOM 1526 O O . TYR A 1 182 ? 3.771 -11.976 -23.578 1.00 34.53 182 TYR A O 1
ATOM 1534 N N . GLY A 1 183 ? 5.884 -12.695 -23.800 1.00 30.97 183 GLY A N 1
ATOM 1535 C CA . GLY A 1 183 ? 6.085 -12.388 -25.207 1.00 30.97 183 GLY A CA 1
ATOM 1536 C C . GLY A 1 183 ? 7.334 -13.124 -25.672 1.00 30.97 183 GLY A C 1
ATOM 1537 O O . GLY A 1 183 ? 8.440 -12.624 -25.499 1.00 30.97 183 GLY A O 1
ATOM 1538 N N . GLY A 1 184 ? 7.163 -14.333 -26.216 1.00 30.80 184 GLY A N 1
ATOM 1539 C CA . GLY A 1 184 ? 8.245 -15.216 -26.672 1.00 30.80 184 GLY A CA 1
ATOM 1540 C C . GLY A 1 184 ? 9.107 -14.667 -27.810 1.00 30.80 184 GLY A C 1
ATOM 1541 O O . GLY A 1 184 ? 10.029 -15.349 -28.227 1.00 30.80 184 GLY A O 1
ATOM 1542 N N . ASP A 1 185 ? 8.868 -13.443 -28.279 1.00 34.38 185 ASP A N 1
ATOM 1543 C CA . ASP A 1 185 ? 9.681 -12.805 -29.302 1.00 34.38 185 ASP A CA 1
ATOM 1544 C C . ASP A 1 185 ? 9.759 -11.286 -29.073 1.00 34.38 185 ASP A C 1
ATOM 1546 O O . ASP A 1 185 ? 8.808 -10.551 -29.306 1.00 34.38 185 ASP A O 1
ATOM 1550 N N . ARG A 1 186 ? 10.948 -10.829 -28.660 1.00 34.72 186 ARG A N 1
ATOM 1551 C CA . ARG A 1 186 ? 11.532 -9.487 -28.889 1.00 34.72 186 ARG A CA 1
ATOM 1552 C C . ARG A 1 186 ? 10.885 -8.222 -28.301 1.00 34.72 186 ARG A C 1
ATOM 1554 O O . ARG A 1 186 ? 11.147 -7.152 -28.844 1.00 34.72 186 ARG A O 1
ATOM 1561 N N . TRP A 1 187 ? 10.187 -8.256 -27.168 1.00 38.09 187 TRP A N 1
ATOM 1562 C CA . TRP A 1 187 ? 9.712 -7.005 -26.548 1.00 38.09 187 TRP A CA 1
ATOM 1563 C C . TRP A 1 187 ? 9.967 -6.995 -25.039 1.00 38.09 187 TRP A C 1
ATOM 1565 O O . TRP A 1 187 ? 9.281 -7.660 -24.270 1.00 38.09 187 TRP A O 1
ATOM 1575 N N . TYR A 1 188 ? 11.007 -6.267 -24.622 1.00 34.59 188 TYR A N 1
ATOM 1576 C CA . TYR A 1 188 ? 11.330 -6.054 -23.212 1.00 34.59 188 TYR A CA 1
ATOM 1577 C C . TYR A 1 188 ? 10.539 -4.847 -22.718 1.00 34.59 188 TYR A C 1
ATOM 1579 O O . TYR A 1 188 ? 10.779 -3.728 -23.165 1.00 34.59 188 TYR A O 1
ATOM 1587 N N . TYR A 1 189 ? 9.598 -5.066 -21.808 1.00 41.03 189 TYR A N 1
ATOM 1588 C CA . TYR A 1 189 ? 9.007 -3.966 -21.062 1.00 41.03 189 TYR A CA 1
ATOM 1589 C C . TYR A 1 189 ? 9.958 -3.562 -19.921 1.00 41.03 189 TYR A C 1
ATOM 1591 O O . TYR A 1 189 ? 10.385 -4.408 -19.133 1.00 41.03 189 TYR A O 1
ATOM 1599 N N . GLU A 1 190 ? 10.290 -2.275 -19.829 1.00 39.94 190 GLU A N 1
ATOM 1600 C CA . GLU A 1 190 ? 11.139 -1.689 -18.781 1.00 39.94 190 GLU A CA 1
ATOM 1601 C C . GLU A 1 190 ? 10.311 -1.393 -17.518 1.00 39.94 190 GLU A C 1
ATOM 1603 O O . GLU A 1 190 ? 10.069 -0.241 -17.162 1.00 39.94 190 GLU A O 1
ATOM 1608 N N . TRP A 1 191 ? 9.818 -2.433 -16.845 1.00 49.25 191 TRP A N 1
ATOM 1609 C CA . TRP A 1 191 ? 9.224 -2.261 -15.516 1.00 49.25 191 TRP A CA 1
ATOM 1610 C C . TRP A 1 191 ? 10.338 -2.190 -14.473 1.00 49.25 191 TRP A C 1
ATOM 1612 O O . TRP A 1 191 ? 11.225 -3.049 -14.444 1.00 49.25 191 TRP A O 1
ATOM 1622 N N . SER A 1 192 ? 10.280 -1.213 -13.568 1.00 53.62 192 SER A N 1
ATOM 1623 C CA . SER A 1 192 ? 11.067 -1.296 -12.339 1.00 53.62 192 SER A CA 1
ATOM 1624 C C . SER A 1 192 ? 10.420 -2.352 -11.430 1.00 53.62 192 SER A C 1
ATOM 1626 O O . SER A 1 192 ? 9.197 -2.489 -11.386 1.00 53.62 192 SER A O 1
ATOM 1628 N N . ARG A 1 193 ? 11.215 -3.123 -10.667 1.00 57.44 193 ARG A N 1
ATOM 1629 C CA . ARG A 1 193 ? 10.666 -4.034 -9.633 1.00 57.44 193 ARG A CA 1
ATOM 1630 C C . ARG A 1 193 ? 9.777 -3.292 -8.622 1.00 57.44 193 ARG A C 1
ATOM 1632 O O . ARG A 1 193 ? 8.922 -3.895 -7.984 1.00 57.44 193 ARG A O 1
ATOM 1639 N N . ASP A 1 194 ? 9.981 -1.987 -8.521 1.00 57.41 194 ASP A N 1
ATOM 1640 C CA . ASP A 1 194 ? 9.269 -1.066 -7.655 1.00 57.41 194 ASP A CA 1
ATOM 1641 C C . ASP A 1 194 ? 7.804 -0.885 -8.092 1.00 57.41 194 ASP A C 1
ATOM 1643 O O . ASP A 1 194 ? 6.924 -0.757 -7.240 1.00 57.41 194 ASP A O 1
ATOM 1647 N N . SER A 1 195 ? 7.499 -0.961 -9.395 1.00 62.06 195 SER A N 1
ATOM 1648 C CA . SER A 1 195 ? 6.116 -0.938 -9.904 1.00 62.06 195 SER A CA 1
ATOM 1649 C C . SER A 1 195 ? 5.268 -2.053 -9.284 1.00 62.06 195 SER A C 1
ATOM 1651 O O . SER A 1 195 ? 4.124 -1.830 -8.903 1.00 62.06 195 SER A O 1
ATOM 1653 N N . PHE A 1 196 ? 5.845 -3.236 -9.048 1.00 64.06 196 PHE A N 1
ATOM 1654 C CA . PHE A 1 196 ? 5.125 -4.378 -8.464 1.00 64.06 196 PHE A CA 1
ATOM 1655 C C . PHE A 1 196 ? 4.704 -4.180 -7.004 1.00 64.06 196 PHE A C 1
ATOM 1657 O O . PHE A 1 196 ? 3.839 -4.903 -6.517 1.00 64.06 196 PHE A O 1
ATOM 1664 N N . VAL A 1 197 ? 5.290 -3.211 -6.297 1.00 71.50 197 VAL A N 1
ATOM 1665 C CA . VAL A 1 197 ? 4.934 -2.895 -4.905 1.00 71.50 197 VAL A CA 1
ATOM 1666 C C . VAL A 1 197 ? 4.036 -1.656 -4.806 1.00 71.50 197 VAL A C 1
ATOM 1668 O O . VAL A 1 197 ? 3.813 -1.138 -3.712 1.00 71.50 197 VAL A O 1
ATOM 1671 N N . GLY A 1 198 ? 3.481 -1.181 -5.927 1.00 77.12 198 GLY A N 1
ATOM 1672 C CA . GLY A 1 198 ? 2.510 -0.086 -5.923 1.00 77.12 198 GLY A CA 1
ATOM 1673 C C . GLY A 1 198 ? 3.116 1.304 -5.775 1.00 77.12 198 GLY A C 1
ATOM 1674 O O . GLY A 1 198 ? 2.418 2.215 -5.324 1.00 77.12 198 GLY A O 1
ATOM 1675 N N . TYR A 1 199 ? 4.404 1.484 -6.088 1.00 78.31 199 TYR A N 1
ATOM 1676 C CA . TYR A 1 199 ? 5.086 2.729 -5.740 1.00 78.31 199 TYR A CA 1
ATOM 1677 C C . TYR A 1 199 ? 4.495 3.957 -6.429 1.00 78.31 199 TYR A C 1
ATOM 1679 O O . TYR A 1 199 ? 4.468 5.016 -5.815 1.00 78.31 199 TYR A O 1
ATOM 1687 N N . GLU A 1 200 ? 3.995 3.845 -7.662 1.00 79.31 200 GLU A N 1
ATOM 1688 C CA . GLU A 1 200 ? 3.441 4.993 -8.383 1.00 79.31 200 GLU A CA 1
ATOM 1689 C C . GLU A 1 200 ? 2.177 5.521 -7.703 1.00 79.31 200 GLU A C 1
ATOM 1691 O O . GLU A 1 200 ? 1.931 6.730 -7.686 1.00 79.31 200 GLU A O 1
ATOM 1696 N N . LEU A 1 201 ? 1.376 4.623 -7.117 1.00 85.75 201 LEU A N 1
ATOM 1697 C CA . LEU A 1 201 ? 0.230 5.010 -6.304 1.00 85.75 201 LEU A CA 1
ATOM 1698 C C . LEU A 1 201 ? 0.703 5.739 -5.048 1.00 85.75 201 LEU A C 1
ATOM 1700 O O . LEU A 1 201 ? 0.208 6.828 -4.749 1.00 85.75 201 LEU A O 1
ATOM 1704 N N . LEU A 1 202 ? 1.675 5.164 -4.337 1.00 86.56 202 LEU A N 1
ATOM 1705 C CA . LEU A 1 202 ? 2.211 5.762 -3.117 1.00 86.56 202 LEU A CA 1
ATOM 1706 C C . LEU A 1 202 ? 2.814 7.138 -3.406 1.00 86.56 202 LEU A C 1
ATOM 1708 O O . LEU A 1 202 ? 2.421 8.108 -2.774 1.00 86.56 202 LEU A O 1
ATOM 1712 N N . GLU A 1 203 ? 3.680 7.262 -4.408 1.00 84.50 203 GLU A N 1
ATOM 1713 C CA . GLU A 1 203 ? 4.316 8.518 -4.813 1.00 84.50 203 GLU A CA 1
ATOM 1714 C C . GLU A 1 203 ? 3.285 9.588 -5.195 1.00 84.50 203 GLU A C 1
ATOM 1716 O O . GLU A 1 203 ? 3.408 10.743 -4.784 1.00 84.50 203 GLU A O 1
ATOM 1721 N N . LYS A 1 204 ? 2.229 9.208 -5.927 1.00 86.50 204 LYS A N 1
ATOM 1722 C CA . LYS A 1 204 ? 1.179 10.143 -6.340 1.00 86.50 204 LYS A CA 1
ATOM 1723 C C . LYS A 1 204 ? 0.397 10.708 -5.155 1.00 86.50 204 LYS A C 1
ATOM 1725 O O . LYS A 1 204 ? 0.111 11.906 -5.135 1.00 86.50 204 LYS A O 1
ATOM 1730 N N . PHE A 1 205 ? -0.019 9.854 -4.222 1.00 86.75 205 PHE A N 1
ATOM 1731 C CA . PHE A 1 205 ? -0.925 10.256 -3.143 1.00 86.75 205 PHE A CA 1
ATOM 1732 C C . PHE A 1 205 ? -0.203 10.651 -1.855 1.00 86.75 205 PHE A C 1
ATOM 1734 O O . PHE A 1 205 ? -0.805 11.300 -1.004 1.00 86.75 205 PHE A O 1
ATOM 1741 N N . TYR A 1 206 ? 1.085 10.344 -1.719 1.00 85.06 206 TYR A N 1
ATOM 1742 C CA . TYR A 1 2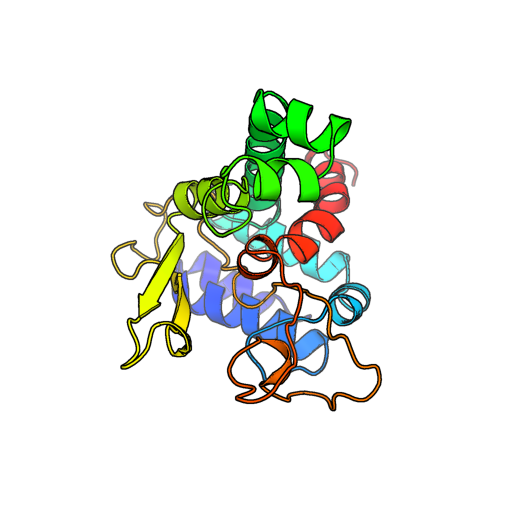06 ? 1.842 10.631 -0.507 1.00 85.06 206 TYR A CA 1
ATOM 1743 C C . TYR A 1 206 ? 1.794 12.094 -0.043 1.00 85.06 206 TYR A C 1
ATOM 1745 O O . TYR A 1 206 ? 1.489 12.307 1.133 1.00 85.06 206 TYR A O 1
ATOM 1753 N N . PRO A 1 207 ? 1.984 13.111 -0.912 1.00 86.25 207 PRO A N 1
ATOM 1754 C CA . PRO A 1 207 ? 1.896 14.507 -0.478 1.00 86.25 207 PRO A CA 1
ATOM 1755 C C . PRO A 1 207 ? 0.516 14.865 0.088 1.00 86.25 207 PRO A C 1
ATOM 1757 O O . PRO A 1 207 ? 0.400 15.703 0.977 1.00 86.25 207 PRO A O 1
ATOM 1760 N N . LEU A 1 208 ? -0.535 14.211 -0.417 1.00 85.25 208 LEU A N 1
ATOM 1761 C CA . LEU A 1 208 ? -1.905 14.404 0.048 1.00 85.25 208 LEU A CA 1
ATOM 1762 C C . LEU A 1 208 ? -2.118 13.732 1.405 1.00 85.25 208 LEU A C 1
ATOM 1764 O O . LEU A 1 208 ? -2.808 14.280 2.256 1.00 85.25 208 LEU A O 1
ATOM 1768 N N . PHE A 1 209 ? -1.499 12.577 1.645 1.00 80.44 209 PHE A N 1
ATOM 1769 C CA . PHE A 1 209 ? -1.552 11.935 2.953 1.00 80.44 209 PHE A CA 1
ATOM 1770 C C . PHE A 1 209 ? -0.773 12.718 4.025 1.00 80.44 209 PHE A C 1
ATOM 1772 O O . PHE A 1 209 ? -1.260 12.819 5.150 1.00 80.44 209 PHE A O 1
ATOM 1779 N N . GLU A 1 210 ? 0.388 13.305 3.695 1.00 71.50 210 GLU A N 1
ATOM 1780 C CA . GLU A 1 210 ? 1.183 14.131 4.628 1.00 71.50 210 GLU A CA 1
ATOM 1781 C C . GLU A 1 210 ? 0.416 15.391 5.074 1.00 71.50 210 GLU A C 1
ATOM 1783 O O . GLU A 1 210 ? 0.299 15.643 6.272 1.00 71.50 210 GLU A O 1
ATOM 1788 N N . GLN A 1 211 ? -0.188 16.139 4.142 1.00 69.31 211 GLN A N 1
ATOM 1789 C CA . GLN A 1 211 ? -0.924 17.379 4.454 1.00 69.31 211 GLN A CA 1
ATOM 1790 C C . GLN A 1 211 ? -2.091 17.167 5.430 1.00 69.31 211 GLN A C 1
ATOM 1792 O O . GLN A 1 211 ? -2.397 18.031 6.250 1.00 69.31 211 GLN A O 1
ATOM 1797 N N . TRP A 1 212 ? -2.736 16.002 5.369 1.00 56.28 212 TRP A N 1
ATOM 1798 C CA . TRP A 1 212 ? -3.870 15.665 6.228 1.00 56.28 212 TRP A CA 1
ATOM 1799 C C . TRP A 1 212 ? -3.461 15.052 7.577 1.00 56.28 212 TRP A C 1
ATOM 1801 O O . TRP A 1 212 ? -4.309 14.929 8.462 1.00 56.28 212 TRP A O 1
ATOM 1811 N N . GLN A 1 213 ? -2.184 14.695 7.774 1.00 55.84 213 GLN A N 1
ATOM 1812 C CA . GLN A 1 213 ? -1.653 14.324 9.094 1.00 55.84 213 GLN A CA 1
ATOM 1813 C C . GLN A 1 213 ? -1.396 15.545 9.989 1.00 55.84 213 GLN A C 1
ATOM 1815 O O . GLN A 1 213 ? -1.468 15.420 11.210 1.00 55.84 213 GLN A O 1
ATOM 1820 N N . GLU A 1 214 ? -1.170 16.724 9.404 1.00 50.97 214 GLU A N 1
ATOM 1821 C CA . GLU A 1 214 ? -0.897 17.972 10.134 1.00 50.97 214 GLU A CA 1
ATOM 1822 C C . GLU A 1 214 ? -2.163 18.729 10.584 1.00 50.97 214 GLU A C 1
ATOM 1824 O O . GLU A 1 214 ? -2.071 19.807 11.168 1.00 50.97 214 GLU A O 1
ATOM 1829 N N . GLY A 1 215 ? -3.355 18.152 10.391 1.00 39.34 215 GLY A N 1
ATOM 1830 C CA . GLY A 1 215 ? -4.592 18.682 10.973 1.00 39.34 215 GLY A CA 1
ATOM 1831 C C . GLY A 1 215 ? -5.107 19.965 10.319 1.00 39.34 215 GLY A C 1
ATOM 1832 O O . GLY A 1 215 ? -5.639 20.829 11.016 1.00 39.34 215 GLY A O 1
ATOM 1833 N N . VAL A 1 216 ? -4.987 20.095 8.996 1.00 34.22 216 VAL A N 1
ATOM 1834 C CA . VAL A 1 216 ? -5.719 21.141 8.269 1.00 34.22 216 VAL A CA 1
ATOM 1835 C C . VAL A 1 216 ? -7.144 20.630 7.983 1.00 34.22 216 VAL A C 1
ATOM 1837 O O . VAL A 1 216 ? -7.270 19.563 7.379 1.00 34.22 216 VAL A O 1
ATOM 1840 N N . PRO A 1 217 ? -8.195 21.318 8.476 1.00 38.19 217 PRO A N 1
ATOM 1841 C CA . PRO A 1 217 ? -9.592 20.903 8.324 1.00 38.19 217 PRO A CA 1
ATOM 1842 C C . PRO A 1 217 ? -10.094 20.925 6.876 1.00 38.19 217 PRO A C 1
ATOM 1844 O O . PRO A 1 217 ? -9.639 21.794 6.097 1.00 38.19 217 PRO A O 1
#

pLDDT: mean 73.17, std 19.58, range [30.8, 97.25]

Foldseek 3Di:
DDCVVLLVCLQVLVLVVNLVCVQCVLQVQQVAPDLEDALVSLVSGDLVVLLVSQVSQCVSLVQQAGLLQLLVLVVVLQVVLCPDPVVVCCVVPNLVVCVVVVVDSDDDRDSLCVSCVQQQWDWDWDDDPDPVQIDTDTDRDPPADSGSVGGRHNPSQQQSYQHDDDVDPPDDRDDPVRVVPDDPDDDDDPDDPNSRRNVSSSVVNNVVNVVVVVPDD

Radius of gyration: 18.19 Å; chains: 1; bounding box: 52×46×44 Å